Protein AF-A0A453ITS3-F1 (afdb_monomer)

Foldseek 3Di:
DDDWAKDKDWDDDANFIEIEIETAFQADDDPCSLVRLLVRQVCQQVPDFDDFDPDDDDTRDGTQVSGQKYKYWYQSNWFFQDDLVVLVVCVVVLVVVVRVVRTSVVVCQVVVSHPPQKDFDDDSDFFFAACDAPDPHHPPPDVPPDDDDDRGHNRTGMIMHHPQKDWPDWDWADDRRHSGTDIDIDIGGDHDHDPVVVVVVPDDDDDDDDDDDDDDDDDDDDDDDDDDDDDDDDD

InterPro domains:
  IPR000300 Inositol polyphosphate-related phosphatase [PF22669] (5-185)
  IPR000300 Inositol polyphosphate-related phosphatase [SM00128] (1-195)
  IPR036691 Endonuclease/exonuclease/phosphatase superfamily [G3DSA:3.60.10.10] (3-210)
  IPR036691 Endonuclease/exonuclease/phosphatase superfamily [SSF56219] (5-203)
  IPR045849 Inositol polyphosphate 5-phosphatase, plant [PTHR45666] (4-204)

Nearest PDB structures (foldseek):
  7a0v-assembly1_E  TM=9.115E-01  e=9.735E-21  Homo sapiens
  7a17-assembly1_A  TM=8.785E-01  e=5.927E-21  Homo sapiens
  7a17-assembly2_C  TM=8.788E-01  e=8.082E-21  Homo sapiens
  7a0v-assembly1_C  TM=8.475E-01  e=5.882E-20  Homo sapiens
  5okm-assembly6_F  TM=8.587E-01  e=3.290E-17  Homo sapiens

Organism: Aegilops tauschii subsp. strangulata (NCBI:txid200361)

Secondary structure (DSSP, 8-state):
----EEEEEEEEETTEEEEEEEEEPPP--STTHHHHHHHHHHHHHHH-------SSSSPPPSSGGGSSEEEEEEE----BSS-HHHHHHHHHTT-HHHHHTTBHHHHHHHTTSSSTT-EEPPP-S---B-BPTTSSSBTTSS-SSSSPP---B--EEEEEESSSEEEEEEEE----SSSSPPEEEEEEE------HHHHTTSS--------------------------------

Solvent-accessible surface area (backbone atoms only — not comparable to full-atom values): 14542 Å² total; per-residue (Å²): 135,86,82,67,51,70,51,74,47,79,51,71,51,79,74,31,36,37,27,42,35,43,32,32,38,54,72,66,86,56,91,65,37,66,58,49,26,36,49,49,53,52,48,50,60,70,65,48,68,48,79,80,65,87,85,68,93,73,84,55,51,47,38,64,86,63,29,50,31,31,41,42,34,37,40,51,32,36,44,46,79,60,56,54,70,59,49,51,53,34,58,76,67,65,38,55,69,70,48,52,74,34,22,40,58,57,51,37,33,77,67,58,68,33,70,67,87,49,45,67,72,79,78,85,63,77,62,33,26,38,31,32,81,75,42,96,48,54,32,58,74,65,87,77,88,76,67,79,72,48,64,62,17,60,23,64,48,64,34,37,37,63,64,59,66,44,79,75,45,61,49,68,49,86,60,40,92,43,39,48,36,51,70,50,72,44,69,49,72,70,67,48,74,80,67,68,83,63,63,71,76,78,68,86,77,95,72,90,83,84,90,86,82,80,83,86,82,88,83,86,83,84,84,91,84,87,90,81,90,79,88,82,85,83,132

Sequence (235 aa):
FVFQGSISISMTLHQTSFCFVCSHLTSGQKEGDEMRRNSDVLEILRKTRFPMVYGQYERSPETILEHDRIIWLGDLNYRIALSYRSVKALVEMRNWKALLEKDQLRIEQRGGRVFAGWNEGRIYFPPTYKYSTNSDKYAGEDMNQKEKRRTPAWCDRILWYGRGLGQLSYVRGESRFSDHRPVYSVFSAEVESINHSRIQKMSCSSSQLDIGELLPYSYGYTDINPYGYTDLNFY

Structure (mmCIF, N/CA/C/O backbone):
data_AF-A0A453ITS3-F1
#
_entry.id   AF-A0A453ITS3-F1
#
loop_
_atom_site.group_PDB
_atom_site.id
_atom_site.type_symbol
_atom_site.label_atom_id
_atom_site.label_alt_id
_atom_site.label_comp_id
_atom_site.label_asym_id
_atom_site.label_entity_id
_atom_site.label_seq_id
_atom_site.pdbx_PDB_ins_code
_atom_site.Cartn_x
_atom_site.Cartn_y
_atom_site.Cartn_z
_atom_site.occupancy
_atom_site.B_iso_or_equiv
_atom_site.auth_seq_id
_atom_site.auth_comp_id
_atom_site.auth_asym_id
_atom_site.auth_atom_id
_atom_site.pdbx_PDB_model_num
ATOM 1 N N . PHE A 1 1 ? 12.820 18.066 0.114 1.00 32.88 1 PHE A N 1
ATOM 2 C CA . PHE A 1 1 ? 12.811 17.056 1.186 1.00 32.88 1 PHE A CA 1
ATOM 3 C C . PHE A 1 1 ? 11.546 16.235 1.032 1.00 32.88 1 PHE A C 1
ATOM 5 O O . PHE A 1 1 ? 10.478 16.827 0.986 1.00 32.88 1 PHE A O 1
ATOM 12 N N . VAL A 1 2 ? 11.655 14.920 0.844 1.00 50.16 2 VAL A N 1
ATOM 13 C CA . VAL A 1 2 ? 10.488 14.027 0.911 1.00 50.16 2 VAL A CA 1
ATOM 14 C C . VAL A 1 2 ? 10.431 13.551 2.356 1.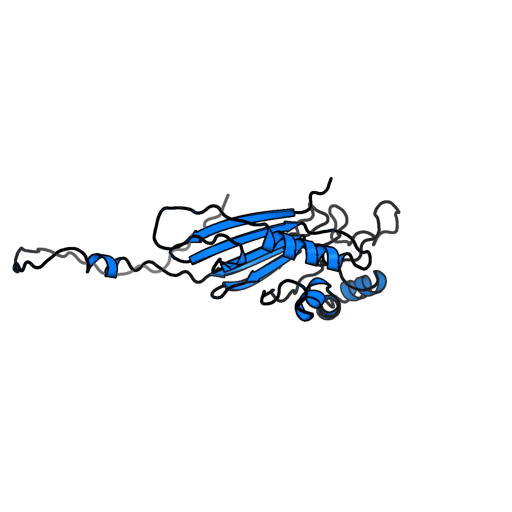00 50.16 2 VAL A C 1
ATOM 16 O O . VAL A 1 2 ? 11.377 12.912 2.809 1.00 50.16 2 VAL A O 1
ATOM 19 N N . PHE A 1 3 ? 9.397 13.947 3.095 1.00 63.47 3 PHE A N 1
ATOM 20 C CA . PHE A 1 3 ? 9.201 13.493 4.469 1.00 63.47 3 PHE A CA 1
ATOM 21 C C . PHE A 1 3 ? 8.680 12.053 4.442 1.00 63.47 3 PHE A C 1
ATOM 23 O O . PHE A 1 3 ? 7.668 11.776 3.803 1.00 63.47 3 PHE A O 1
ATOM 30 N N . GLN A 1 4 ? 9.397 11.149 5.105 1.00 82.25 4 GLN A N 1
ATOM 31 C CA . GLN A 1 4 ? 8.957 9.780 5.375 1.00 82.25 4 GLN A CA 1
ATOM 32 C C . GLN A 1 4 ? 8.313 9.755 6.759 1.00 82.25 4 GLN A C 1
ATOM 34 O O . GLN A 1 4 ? 8.781 10.439 7.671 1.00 82.25 4 GLN A O 1
ATOM 39 N N . GLY A 1 5 ? 7.233 8.999 6.919 1.00 89.75 5 GLY A N 1
ATOM 40 C CA . GLY A 1 5 ? 6.511 8.934 8.184 1.00 89.75 5 GLY A CA 1
ATOM 41 C C . GLY A 1 5 ? 5.089 8.424 8.028 1.00 89.75 5 GLY A C 1
ATOM 42 O O . GLY A 1 5 ? 4.714 7.876 6.991 1.00 89.75 5 GLY A O 1
ATOM 43 N N . SER A 1 6 ? 4.288 8.610 9.074 1.00 96.31 6 SER A N 1
ATOM 44 C CA . SER A 1 6 ? 2.871 8.260 9.055 1.00 96.31 6 SER A CA 1
ATOM 45 C C . SER A 1 6 ? 2.029 9.256 9.835 1.00 96.31 6 SER A C 1
ATOM 47 O O . SER A 1 6 ? 2.514 9.907 10.760 1.00 96.31 6 SER A O 1
ATOM 49 N N . ILE A 1 7 ? 0.759 9.334 9.461 1.00 97.25 7 ILE A N 1
ATOM 50 C CA . ILE A 1 7 ? -0.302 9.979 10.223 1.00 97.25 7 ILE A CA 1
ATOM 51 C C . ILE A 1 7 ? -1.334 8.898 10.511 1.00 97.25 7 ILE A C 1
ATOM 53 O O . ILE A 1 7 ? -1.694 8.133 9.618 1.00 97.25 7 ILE A O 1
ATOM 57 N N . SER A 1 8 ? -1.791 8.821 11.757 1.00 97.75 8 SER A N 1
ATOM 58 C CA . SER A 1 8 ? -2.809 7.857 12.168 1.00 97.75 8 SER A CA 1
ATOM 59 C C . SER A 1 8 ? -3.989 8.574 12.808 1.00 97.75 8 SER A C 1
ATOM 61 O O . SER A 1 8 ? -3.797 9.501 13.593 1.00 97.75 8 SER A O 1
ATOM 63 N N . ILE A 1 9 ? -5.198 8.134 12.481 1.00 97.31 9 ILE A N 1
ATOM 64 C CA . ILE A 1 9 ? -6.454 8.645 13.030 1.00 97.31 9 ILE A CA 1
ATOM 65 C C . ILE A 1 9 ? -7.134 7.498 13.769 1.00 97.31 9 ILE A C 1
ATOM 67 O O . ILE A 1 9 ? -7.292 6.417 13.204 1.00 97.31 9 ILE A O 1
ATOM 71 N N . SER A 1 10 ? -7.528 7.748 15.016 1.00 95.94 10 SER A N 1
ATOM 72 C CA . SER A 1 10 ? -8.386 6.871 15.812 1.00 95.94 10 SER A CA 1
ATOM 73 C C . SER A 1 10 ? -9.770 7.500 15.907 1.00 95.94 10 SER A C 1
ATOM 75 O O . SER A 1 10 ? -9.890 8.709 16.118 1.00 95.94 10 SER A O 1
ATOM 77 N N . MET A 1 11 ? -10.810 6.695 15.721 1.00 93.62 11 MET A N 1
ATOM 78 C CA . MET A 1 11 ? -12.194 7.107 15.921 1.00 93.62 11 MET A CA 1
ATOM 79 C C . MET A 1 11 ? -13.036 5.931 16.404 1.00 93.62 11 MET A C 1
ATOM 81 O O . MET A 1 11 ? -12.713 4.774 16.144 1.00 93.62 11 MET A O 1
ATOM 85 N N . THR A 1 12 ? -14.165 6.235 17.032 1.00 91.94 12 THR A N 1
ATOM 86 C CA . THR A 1 12 ? -15.153 5.235 17.437 1.00 91.94 12 THR A CA 1
ATOM 87 C C . THR A 1 12 ? -16.471 5.525 16.737 1.00 91.94 12 THR A C 1
ATOM 89 O O . THR A 1 12 ? -16.934 6.666 16.718 1.00 91.94 12 THR A O 1
ATOM 92 N N . LEU A 1 13 ? -17.078 4.487 16.167 1.00 90.94 13 LEU A N 1
ATOM 93 C CA . LEU A 1 13 ? -18.424 4.526 15.609 1.00 90.94 13 LEU A CA 1
ATOM 94 C C . LEU A 1 13 ? -19.268 3.465 16.324 1.00 90.94 13 LEU A C 1
ATOM 96 O O . LEU A 1 13 ? -18.984 2.273 16.231 1.00 90.94 13 LEU A O 1
ATOM 100 N N . HIS A 1 14 ? -20.296 3.905 17.053 1.00 88.94 14 HIS A N 1
ATOM 101 C CA . HIS A 1 14 ? -21.012 3.082 18.038 1.00 88.94 14 HIS A CA 1
ATOM 102 C C . HIS A 1 14 ? -20.055 2.454 19.070 1.00 88.94 14 HIS A C 1
ATOM 104 O O . HIS A 1 14 ? -19.377 3.204 19.761 1.00 88.94 14 HIS A O 1
ATOM 110 N N . GLN A 1 15 ? -20.001 1.124 19.196 1.00 88.75 15 GLN A N 1
ATOM 111 C CA . GLN A 1 15 ? -19.057 0.409 20.072 1.00 88.75 15 GLN A CA 1
ATOM 112 C C . GLN A 1 15 ? -17.869 -0.179 19.298 1.00 88.75 15 GLN A C 1
ATOM 114 O O . GLN A 1 15 ? -17.187 -1.065 19.790 1.00 88.75 15 GLN A O 1
ATOM 119 N N . THR A 1 16 ? -17.624 0.272 18.066 1.00 92.50 16 THR A N 1
ATOM 120 C CA . THR A 1 16 ? -16.544 -0.263 17.232 1.00 92.50 16 THR A CA 1
ATOM 121 C C . THR A 1 16 ? -15.494 0.803 16.971 1.00 92.50 16 THR A C 1
ATOM 123 O O . THR A 1 16 ? -15.789 1.888 16.462 1.00 92.50 16 THR A O 1
ATOM 126 N N . SER A 1 17 ? -14.252 0.480 17.312 1.00 94.88 17 SER A N 1
ATOM 127 C CA . SER A 1 17 ? -13.099 1.350 17.115 1.00 94.88 17 SER A CA 1
ATOM 128 C C . SER A 1 17 ? -12.465 1.151 15.736 1.00 94.88 17 SER A C 1
ATOM 130 O O . SER A 1 17 ? -12.257 0.034 15.256 1.00 94.88 17 SER A O 1
ATOM 132 N N . PHE A 1 18 ? -12.138 2.265 15.086 1.00 97.19 18 PHE A N 1
ATOM 133 C CA . PHE A 1 18 ? -11.497 2.312 13.779 1.00 97.19 18 PHE A CA 1
ATOM 134 C C . PHE A 1 18 ? -10.162 3.041 13.866 1.00 97.19 18 PHE A C 1
ATOM 136 O O . PHE A 1 18 ? -10.064 4.104 14.481 1.00 97.19 18 PHE A O 1
ATOM 143 N N . CYS A 1 19 ? -9.151 2.503 13.188 1.00 98.25 19 CYS A N 1
ATOM 144 C CA . CYS A 1 19 ? -7.885 3.185 12.967 1.00 98.25 19 CYS A CA 1
ATOM 145 C C . CYS A 1 19 ? -7.575 3.290 11.475 1.00 98.25 19 CYS A C 1
ATOM 147 O O . CYS A 1 19 ? -7.597 2.296 10.749 1.00 98.25 19 CYS A O 1
ATOM 149 N N . PHE A 1 20 ? -7.235 4.495 11.031 1.00 98.62 20 PHE A N 1
ATOM 150 C CA . PHE A 1 20 ? -6.745 4.758 9.684 1.00 98.62 20 PHE A CA 1
ATOM 151 C C . PHE A 1 20 ? -5.293 5.205 9.768 1.00 98.62 20 PHE A C 1
ATOM 153 O O . PHE A 1 20 ? -5.000 6.220 10.395 1.00 98.62 20 PHE A O 1
ATOM 160 N N .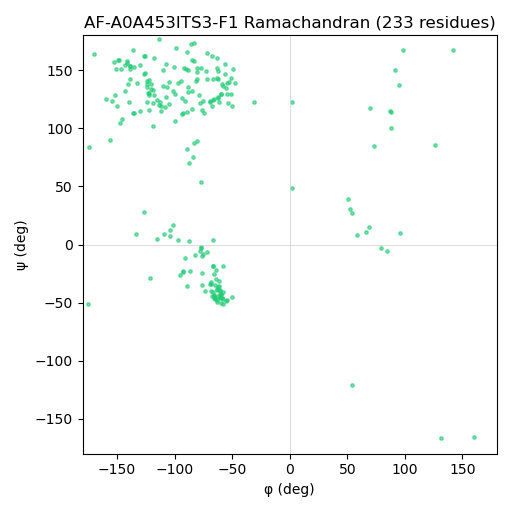 VAL A 1 21 ? -4.390 4.469 9.127 1.00 98.69 21 VAL A N 1
ATOM 161 C CA . VAL A 1 21 ? -2.958 4.784 9.071 1.00 98.69 21 VAL A CA 1
ATOM 162 C C . VAL A 1 21 ? -2.606 5.166 7.640 1.00 98.69 21 VAL A C 1
ATOM 164 O O . VAL A 1 21 ? -2.765 4.357 6.733 1.00 98.69 21 VAL A O 1
ATOM 167 N N . CYS A 1 22 ? -2.122 6.388 7.426 1.00 98.38 22 CYS A N 1
ATOM 168 C CA . CYS A 1 22 ? -1.580 6.836 6.147 1.00 98.38 22 CYS A CA 1
ATOM 169 C C . CYS A 1 22 ? -0.062 6.982 6.268 1.00 98.38 22 CYS A C 1
ATOM 171 O O . CYS A 1 22 ? 0.408 7.780 7.080 1.00 98.38 22 CYS A O 1
ATOM 173 N N . SER A 1 23 ? 0.712 6.223 5.491 1.00 98.06 23 SER A N 1
ATOM 174 C CA . SER A 1 23 ? 2.179 6.241 5.569 1.00 98.06 23 SER A CA 1
ATOM 175 C C . SER A 1 23 ? 2.858 6.511 4.232 1.00 98.06 23 SER A C 1
ATOM 177 O O . SER A 1 23 ? 2.400 6.047 3.191 1.00 98.06 23 SER A O 1
ATOM 179 N N . HIS A 1 24 ? 4.009 7.174 4.297 1.00 97.94 24 HIS A N 1
ATOM 180 C CA . HIS A 1 24 ? 4.982 7.269 3.216 1.00 97.94 24 HIS A CA 1
ATOM 181 C C . HIS A 1 24 ? 6.291 6.640 3.710 1.00 97.94 24 HIS A C 1
ATOM 183 O O . HIS A 1 24 ? 7.015 7.247 4.503 1.00 97.94 24 HIS A O 1
ATOM 189 N N . LEU A 1 25 ? 6.564 5.404 3.285 1.00 97.69 25 LEU A N 1
ATOM 190 C CA . LEU A 1 25 ? 7.708 4.616 3.764 1.00 97.69 25 LEU A CA 1
ATOM 191 C C . LEU A 1 25 ? 8.995 4.914 2.985 1.00 97.69 25 LEU A C 1
ATOM 193 O O . LEU A 1 25 ? 8.982 5.601 1.959 1.00 97.69 25 LEU A O 1
ATOM 197 N N . THR A 1 26 ? 10.114 4.353 3.450 1.00 96.69 26 THR A N 1
ATOM 198 C CA . THR A 1 26 ? 11.424 4.493 2.813 1.00 96.69 26 THR A CA 1
ATOM 199 C C . THR A 1 26 ? 11.381 4.181 1.316 1.00 96.69 26 THR A C 1
ATOM 201 O O . THR A 1 26 ? 11.090 3.060 0.879 1.00 96.69 26 THR A O 1
ATOM 204 N N . SER A 1 27 ? 11.735 5.182 0.509 1.00 93.19 27 SER A N 1
ATOM 205 C CA . SER A 1 27 ? 11.858 5.054 -0.941 1.00 93.19 27 SER A CA 1
ATOM 206 C C . SER A 1 27 ? 13.222 4.489 -1.340 1.00 93.19 27 SER A C 1
ATOM 208 O O . SER A 1 27 ? 14.200 4.579 -0.601 1.00 93.19 27 SER A O 1
ATOM 210 N N . GLY A 1 28 ? 13.298 3.910 -2.538 1.00 89.38 28 GLY A N 1
ATOM 211 C CA . GLY A 1 28 ? 14.539 3.346 -3.067 1.00 89.38 28 GLY A CA 1
ATOM 212 C C . GLY A 1 28 ? 14.324 2.049 -3.844 1.00 89.38 28 GLY A C 1
ATOM 213 O O . GLY A 1 28 ? 13.229 1.490 -3.860 1.00 89.38 28 GLY A O 1
ATOM 214 N N . GLN A 1 29 ? 15.361 1.623 -4.564 1.00 84.62 29 GLN A N 1
ATOM 215 C CA . GLN A 1 29 ? 15.403 0.400 -5.389 1.00 84.62 29 GLN A CA 1
ATOM 216 C C . GLN A 1 29 ? 16.692 -0.403 -5.161 1.00 84.62 29 GLN A C 1
ATOM 218 O O . GLN A 1 29 ? 16.992 -1.310 -5.932 1.00 84.62 29 GLN A O 1
ATOM 223 N N . LYS A 1 30 ? 17.497 -0.025 -4.164 1.00 89.94 30 LYS A N 1
ATOM 224 C CA . LYS A 1 30 ? 18.698 -0.765 -3.794 1.00 89.94 30 LYS A CA 1
ATOM 225 C C . LYS A 1 30 ? 18.286 -2.004 -3.009 1.00 89.94 30 LYS A C 1
ATOM 227 O O . LYS A 1 30 ? 17.268 -2.007 -2.321 1.00 89.94 30 LYS A O 1
ATOM 232 N N . GLU A 1 31 ? 19.110 -3.034 -3.105 1.00 88.12 31 GLU A N 1
ATOM 233 C CA . GLU A 1 31 ? 18.984 -4.215 -2.260 1.00 88.12 31 GLU A CA 1
ATOM 234 C C . GLU A 1 31 ? 19.005 -3.810 -0.777 1.00 88.12 31 GLU A C 1
ATOM 236 O O . GLU A 1 31 ? 19.791 -2.947 -0.366 1.00 88.12 31 GLU A O 1
ATOM 241 N N . GLY A 1 32 ? 18.085 -4.372 0.008 1.00 93.00 32 GLY A N 1
ATOM 242 C CA . GLY A 1 32 ? 17.892 -4.039 1.414 1.00 93.00 32 GLY A CA 1
ATOM 243 C C . GLY A 1 32 ? 16.998 -2.828 1.690 1.00 93.00 32 GLY A C 1
ATOM 244 O O . GLY A 1 32 ? 16.679 -2.582 2.853 1.00 93.00 32 GLY A O 1
ATOM 245 N N . ASP A 1 33 ? 16.537 -2.081 0.677 1.00 95.50 33 ASP A N 1
ATOM 246 C CA . ASP A 1 33 ? 15.548 -1.010 0.896 1.00 95.50 33 ASP A CA 1
ATOM 247 C C . ASP A 1 33 ? 14.207 -1.569 1.411 1.00 95.50 33 ASP A C 1
ATOM 249 O O . ASP A 1 33 ? 13.509 -0.900 2.170 1.00 95.50 33 ASP A O 1
ATOM 253 N N . GLU A 1 34 ? 13.850 -2.806 1.055 1.00 96.00 34 GLU A N 1
ATOM 254 C CA . GLU A 1 34 ? 12.682 -3.504 1.606 1.00 96.00 34 GLU A CA 1
ATOM 255 C C . GLU A 1 34 ? 12.788 -3.727 3.119 1.00 96.00 34 GLU A C 1
ATOM 257 O O . GLU A 1 34 ? 11.805 -3.536 3.828 1.00 96.00 34 GLU A O 1
ATOM 262 N N . MET A 1 35 ? 13.985 -4.012 3.642 1.00 97.19 35 MET A N 1
ATOM 263 C CA . MET A 1 35 ? 14.198 -4.157 5.086 1.00 97.19 35 MET A CA 1
ATOM 264 C C . MET A 1 35 ? 14.053 -2.825 5.830 1.00 97.19 35 MET A C 1
ATOM 266 O O . MET A 1 35 ? 13.589 -2.801 6.973 1.00 97.19 35 MET A O 1
ATOM 270 N N . ARG A 1 36 ? 14.409 -1.706 5.180 1.00 97.50 36 ARG A N 1
ATOM 271 C CA . ARG A 1 36 ? 14.165 -0.363 5.728 1.00 97.50 36 ARG A CA 1
ATOM 272 C C . ARG A 1 36 ? 12.667 -0.087 5.823 1.00 97.50 36 ARG A C 1
ATOM 274 O O . ARG A 1 36 ? 12.201 0.290 6.888 1.00 97.50 36 ARG A O 1
ATOM 281 N N . ARG A 1 37 ? 11.896 -0.399 4.774 1.00 98.19 37 ARG A N 1
ATOM 282 C CA . ARG A 1 37 ? 10.426 -0.283 4.804 1.00 98.19 37 ARG A CA 1
ATOM 283 C C . ARG A 1 37 ? 9.779 -1.170 5.868 1.00 98.19 37 ARG A C 1
ATOM 285 O O . ARG A 1 37 ? 8.861 -0.717 6.544 1.00 98.19 37 ARG A O 1
ATOM 292 N N . ASN A 1 38 ? 10.262 -2.399 6.059 1.00 98.44 38 ASN A N 1
ATOM 293 C CA . ASN A 1 38 ? 9.791 -3.252 7.154 1.00 98.44 38 ASN A CA 1
ATOM 294 C C . ASN A 1 38 ? 10.063 -2.598 8.518 1.00 98.44 38 ASN A C 1
ATOM 296 O O . ASN A 1 38 ? 9.180 -2.568 9.374 1.00 98.44 38 ASN A O 1
ATOM 300 N N . SER A 1 39 ? 11.270 -2.052 8.708 1.00 97.94 39 SER A N 1
ATOM 301 C CA . SER A 1 39 ? 11.646 -1.326 9.929 1.00 97.94 39 SER A CA 1
ATOM 302 C C . SER A 1 39 ? 10.749 -0.110 10.166 1.00 97.94 39 SER A C 1
ATOM 304 O O . SER A 1 39 ? 10.282 0.070 11.287 1.00 97.94 39 SER A O 1
ATOM 306 N N . ASP A 1 40 ? 10.433 0.660 9.118 1.00 98.06 40 ASP A N 1
ATOM 307 C CA . ASP A 1 40 ? 9.514 1.800 9.203 1.00 98.06 40 ASP A CA 1
ATOM 308 C C . ASP A 1 40 ? 8.125 1.359 9.691 1.00 98.06 40 ASP A C 1
ATOM 310 O O . ASP A 1 40 ? 7.560 1.971 10.596 1.00 98.06 40 ASP A O 1
ATOM 314 N N . VAL A 1 41 ? 7.577 0.266 9.140 1.00 98.44 41 VAL A N 1
ATOM 315 C CA . VAL A 1 41 ? 6.272 -0.281 9.561 1.00 98.44 41 VAL A CA 1
ATOM 316 C C . VAL A 1 41 ? 6.295 -0.686 11.035 1.00 98.44 41 VAL A C 1
ATOM 318 O O . VAL A 1 41 ? 5.380 -0.338 11.786 1.00 98.44 41 VAL A O 1
ATOM 321 N N . LEU A 1 42 ? 7.343 -1.390 11.472 1.00 97.62 42 LEU A N 1
ATOM 322 C CA . LEU A 1 42 ? 7.502 -1.789 12.872 1.00 97.62 42 L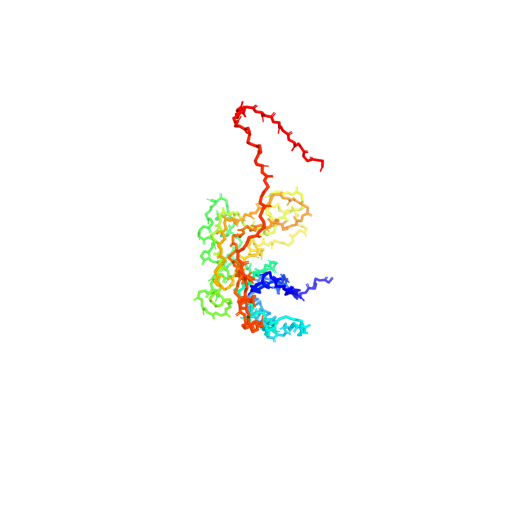EU A CA 1
ATOM 323 C C . LEU A 1 42 ? 7.638 -0.575 13.796 1.00 97.62 42 LEU A C 1
ATOM 325 O O . LEU A 1 42 ? 7.079 -0.563 14.893 1.00 97.62 42 LEU A O 1
ATOM 329 N N . GLU A 1 43 ? 8.355 0.458 13.361 1.00 97.62 43 GLU A N 1
ATOM 330 C CA . GLU A 1 43 ? 8.512 1.690 14.119 1.00 97.62 43 GLU A CA 1
ATOM 331 C C . GLU A 1 43 ? 7.190 2.447 14.259 1.00 97.62 43 GLU A C 1
ATOM 333 O O . GLU A 1 43 ? 6.870 2.880 15.367 1.00 97.62 43 GLU A O 1
ATOM 338 N N . ILE A 1 44 ? 6.397 2.547 13.187 1.00 98.12 44 ILE A N 1
ATOM 339 C CA . ILE A 1 44 ? 5.063 3.162 13.209 1.00 98.12 44 ILE A CA 1
ATOM 340 C C . ILE A 1 44 ? 4.152 2.417 14.191 1.00 98.12 44 ILE A C 1
ATOM 342 O O . ILE A 1 44 ? 3.585 3.035 15.090 1.00 98.12 44 ILE A O 1
ATOM 346 N N . LEU A 1 45 ? 4.071 1.085 14.096 1.00 97.50 45 LEU A N 1
ATOM 347 C CA . LEU A 1 45 ? 3.285 0.265 15.029 1.00 97.50 45 LEU A CA 1
ATOM 348 C C . LEU A 1 45 ? 3.728 0.460 16.486 1.00 97.50 45 LEU A C 1
ATOM 350 O O . LEU A 1 45 ? 2.903 0.552 17.396 1.00 97.50 45 LEU A O 1
ATOM 354 N N . ARG A 1 46 ? 5.042 0.550 16.718 1.00 96.56 46 ARG A N 1
ATOM 355 C CA . ARG A 1 46 ? 5.607 0.698 18.060 1.00 96.56 46 ARG A CA 1
ATOM 356 C C . ARG A 1 46 ? 5.397 2.092 18.643 1.00 96.56 46 ARG A C 1
ATOM 358 O O . ARG A 1 46 ? 5.175 2.187 19.848 1.00 96.56 46 ARG A O 1
ATOM 365 N N . LYS A 1 47 ? 5.535 3.150 17.840 1.00 96.88 47 LYS A N 1
ATOM 366 C CA . LYS A 1 47 ? 5.586 4.542 18.315 1.00 96.88 47 LYS A CA 1
ATOM 367 C C . LYS A 1 47 ? 4.246 5.265 18.272 1.00 96.88 47 LYS A C 1
ATOM 369 O O . LYS A 1 47 ? 4.070 6.190 19.059 1.00 96.88 47 LYS A O 1
ATOM 374 N N . THR A 1 48 ? 3.318 4.878 17.399 1.00 96.88 48 THR A N 1
ATOM 375 C CA . THR A 1 48 ? 2.005 5.529 17.344 1.00 96.88 48 THR A CA 1
ATOM 376 C C . THR A 1 48 ? 1.231 5.256 18.630 1.00 96.88 48 THR A C 1
ATOM 378 O O . THR A 1 48 ? 1.044 4.101 19.031 1.00 96.88 48 THR A O 1
ATOM 381 N N . ARG A 1 49 ? 0.796 6.335 19.283 1.00 95.88 49 ARG A N 1
ATOM 382 C CA . ARG A 1 49 ? -0.012 6.319 20.502 1.00 95.88 49 ARG A CA 1
ATOM 383 C C . ARG A 1 49 ? -1.179 7.279 20.356 1.00 95.88 49 ARG A C 1
ATOM 385 O O . ARG A 1 49 ? -0.996 8.379 19.835 1.00 95.88 49 ARG A O 1
ATOM 392 N N . PHE A 1 50 ? -2.347 6.862 20.823 1.00 94.56 50 PHE A N 1
ATOM 393 C CA . PHE A 1 50 ? -3.551 7.685 20.836 1.00 94.56 50 PHE A CA 1
ATOM 394 C C . PHE A 1 50 ? -3.836 8.165 22.262 1.00 94.56 50 PHE A C 1
ATOM 396 O O . PHE A 1 50 ? -3.621 7.409 23.212 1.00 94.56 50 PHE A O 1
ATOM 403 N N . PRO A 1 51 ? -4.261 9.428 22.443 1.00 89.06 51 PRO A N 1
ATOM 404 C CA . PRO A 1 51 ? -4.613 9.934 23.759 1.00 89.06 51 PRO A CA 1
ATOM 405 C C . PRO A 1 51 ? -5.859 9.217 24.275 1.00 89.06 51 PRO A C 1
ATOM 407 O O . PRO A 1 51 ? -6.804 8.972 23.526 1.00 89.06 51 PRO A O 1
ATOM 410 N N . MET A 1 52 ? -5.877 8.937 25.575 1.00 81.88 52 MET A N 1
ATOM 411 C CA . MET A 1 52 ? -7.058 8.381 26.218 1.00 81.88 52 MET A CA 1
ATOM 412 C C . MET A 1 52 ? -8.191 9.411 26.203 1.00 81.88 52 MET A C 1
ATOM 414 O O . MET A 1 52 ? -8.032 10.528 26.703 1.00 81.88 52 MET A O 1
ATOM 418 N N . VAL A 1 53 ? -9.342 9.033 25.649 1.00 75.19 53 VAL A N 1
ATOM 419 C CA . VAL A 1 53 ? -10.542 9.877 25.643 1.00 75.19 53 VAL A CA 1
ATOM 420 C C . VAL A 1 53 ? -11.464 9.401 26.761 1.00 75.19 53 VAL A C 1
ATOM 422 O O . VAL A 1 53 ? -12.087 8.348 26.666 1.00 75.19 53 VAL A O 1
ATOM 425 N N . TYR A 1 54 ? -11.543 10.172 27.845 1.00 64.50 54 TYR A N 1
ATOM 426 C CA . TYR A 1 54 ? -12.478 9.903 28.936 1.00 64.50 54 TYR A CA 1
ATOM 427 C C . TYR A 1 54 ? -13.876 10.367 28.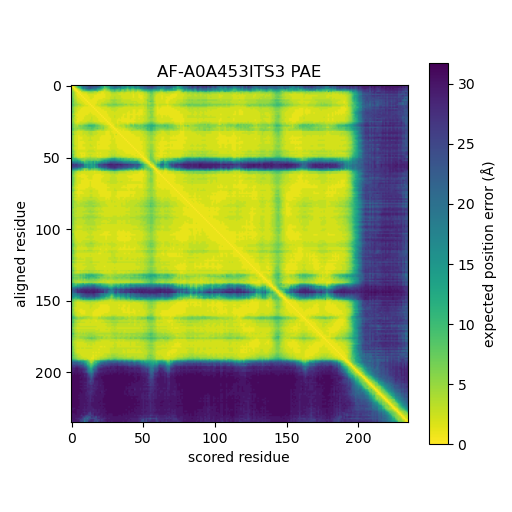529 1.00 64.50 54 TYR A C 1
ATOM 429 O O . TYR A 1 54 ? -14.068 11.545 28.230 1.00 64.50 54 TYR A O 1
ATOM 437 N N . GLY A 1 55 ? -14.862 9.469 28.520 1.00 60.72 55 GLY A N 1
ATOM 438 C CA . GLY A 1 55 ? -16.221 9.899 28.204 1.00 60.72 55 GLY A CA 1
ATOM 439 C C . GLY A 1 55 ? -17.305 8.849 28.329 1.00 60.72 55 GLY A C 1
ATOM 440 O O . GLY A 1 55 ? -18.319 9.136 28.953 1.00 60.72 55 GLY A O 1
ATOM 441 N N . GLN A 1 56 ? -17.163 7.668 27.729 1.00 53.84 56 GLN A N 1
ATOM 442 C CA . GLN A 1 56 ? -18.263 6.699 27.644 1.00 53.84 56 GLN A CA 1
ATOM 443 C C . GLN A 1 56 ? -17.668 5.290 27.573 1.00 53.84 56 GLN A C 1
ATOM 445 O O . GLN A 1 56 ? -16.741 5.090 26.803 1.00 53.84 56 GLN A O 1
ATOM 450 N N . TYR A 1 57 ? -18.156 4.404 28.449 1.00 53.25 57 TYR A N 1
ATOM 451 C CA . TYR A 1 57 ? -17.856 2.974 28.618 1.00 53.25 57 TYR A CA 1
ATOM 452 C C . TYR A 1 57 ? -16.784 2.358 27.690 1.00 53.25 57 TYR A C 1
ATOM 454 O O . TYR A 1 57 ? -16.957 2.308 26.481 1.00 53.25 57 TYR A O 1
ATOM 462 N N . GLU A 1 58 ? -15.754 1.789 28.335 1.00 63.09 58 GLU A N 1
ATOM 463 C CA . GLU A 1 58 ? -14.575 1.083 27.794 1.00 63.09 58 GLU A CA 1
ATOM 464 C C . GLU A 1 58 ? -13.317 1.929 27.519 1.00 63.09 58 GLU A C 1
ATOM 466 O O . GLU A 1 58 ? -13.353 3.140 27.307 1.00 63.09 58 GLU A O 1
ATOM 471 N N . ARG A 1 59 ? -12.154 1.270 27.637 1.00 69.94 59 ARG A N 1
ATOM 472 C CA . ARG A 1 59 ? -10.836 1.858 27.365 1.00 69.94 59 ARG A CA 1
ATOM 473 C C . ARG A 1 59 ? -10.736 2.151 25.869 1.00 69.94 59 ARG A C 1
ATOM 475 O O . ARG A 1 59 ? -10.774 1.223 25.068 1.00 69.94 59 ARG A O 1
ATOM 482 N N . SER A 1 60 ? -10.559 3.420 25.504 1.00 85.25 60 SER A N 1
ATOM 483 C CA . SER A 1 60 ? -10.190 3.802 24.138 1.00 85.25 60 SER A CA 1
ATOM 484 C C . SER A 1 60 ? -8.862 3.136 23.745 1.00 85.25 60 SER A C 1
ATOM 486 O O . SER A 1 60 ? -7.948 3.165 24.574 1.00 85.25 60 SER A O 1
ATOM 488 N N . PRO A 1 61 ? -8.714 2.601 22.519 1.00 93.06 61 PRO A N 1
ATOM 489 C CA . PRO A 1 61 ? -7.456 2.014 22.062 1.00 93.06 61 PRO A CA 1
ATOM 490 C C . PRO A 1 61 ? -6.281 2.990 22.191 1.00 93.06 61 PRO A C 1
ATOM 492 O O . PRO A 1 61 ? -6.347 4.122 21.713 1.00 93.06 61 PRO A O 1
ATOM 495 N N . GLU A 1 62 ? -5.185 2.550 22.802 1.00 94.25 62 GLU A N 1
ATOM 496 C CA . GLU A 1 62 ? -3.970 3.349 22.988 1.00 94.25 62 GLU A CA 1
ATOM 497 C C . GLU A 1 62 ? -2.968 3.126 21.848 1.00 94.25 62 GLU A C 1
ATOM 499 O O . GLU A 1 62 ? -2.120 3.981 21.572 1.00 94.25 62 GLU A O 1
ATOM 504 N N . THR A 1 63 ? -3.067 1.990 21.151 1.00 96.88 63 THR A N 1
ATOM 505 C CA . THR A 1 63 ? -2.181 1.610 20.042 1.00 96.88 63 THR A CA 1
ATOM 506 C C . THR A 1 63 ? -2.952 1.246 18.774 1.00 96.88 63 THR A C 1
ATOM 508 O O . THR A 1 63 ? -4.147 0.963 18.808 1.00 96.88 63 THR A O 1
ATOM 511 N N . ILE A 1 64 ? -2.273 1.242 17.616 1.00 97.75 64 ILE A N 1
ATOM 512 C CA . ILE A 1 64 ? -2.900 0.894 16.325 1.00 97.75 64 ILE A CA 1
ATOM 513 C C . ILE A 1 64 ? -3.576 -0.482 16.408 1.00 97.75 64 ILE A C 1
ATOM 515 O O . ILE A 1 64 ? -4.739 -0.604 16.044 1.00 97.75 64 ILE A O 1
ATOM 519 N N . LEU A 1 65 ? -2.877 -1.493 16.936 1.00 97.44 65 LEU A N 1
ATOM 520 C CA . LEU A 1 65 ? -3.335 -2.890 16.948 1.00 97.44 65 LEU A CA 1
ATOM 521 C C . LEU A 1 65 ? -4.437 -3.193 17.974 1.00 97.44 65 LEU A C 1
ATOM 523 O O . LEU A 1 65 ? -4.986 -4.290 17.945 1.00 97.44 65 LEU A O 1
ATOM 527 N N . GLU A 1 66 ? -4.758 -2.250 18.859 1.00 95.94 66 GLU A N 1
ATOM 528 C CA . GLU A 1 66 ? -5.875 -2.369 19.806 1.00 95.94 66 GLU A CA 1
ATOM 529 C C . GLU A 1 66 ? -7.230 -1.997 19.194 1.00 95.94 66 GLU A C 1
ATOM 531 O O . GLU A 1 66 ? -8.254 -2.212 19.831 1.00 95.94 66 GLU A O 1
ATOM 536 N N . HIS A 1 67 ? -7.258 -1.448 17.976 1.00 96.56 67 HIS A N 1
ATOM 537 C CA . HIS A 1 67 ? -8.515 -1.109 17.314 1.00 96.56 67 HIS A CA 1
ATOM 538 C C . HIS A 1 67 ? -9.162 -2.337 16.668 1.00 96.56 67 HIS A C 1
ATOM 540 O O . HIS A 1 67 ? -8.485 -3.214 16.125 1.00 96.56 67 HIS A O 1
ATOM 546 N N . ASP A 1 68 ? -10.492 -2.346 16.631 1.00 96.12 68 ASP A N 1
ATOM 547 C CA . ASP A 1 68 ? -11.290 -3.440 16.072 1.00 96.12 68 ASP A CA 1
ATOM 548 C C . ASP A 1 68 ? -11.159 -3.556 14.553 1.00 96.12 68 ASP A C 1
ATOM 550 O O . ASP A 1 68 ? -11.272 -4.650 13.984 1.00 96.12 68 ASP A O 1
ATOM 554 N N . ARG A 1 69 ? -11.008 -2.405 13.891 1.00 97.75 69 ARG A N 1
ATOM 555 C CA . ARG A 1 69 ? -11.011 -2.245 12.437 1.00 97.75 69 ARG A CA 1
ATOM 556 C C . ARG A 1 69 ? -9.864 -1.321 12.051 1.00 97.75 69 ARG A C 1
ATOM 558 O O . ARG A 1 69 ? -9.885 -0.137 12.373 1.00 97.75 69 ARG A O 1
ATOM 565 N N . ILE A 1 70 ? -8.862 -1.832 11.347 1.00 98.62 70 ILE A N 1
ATOM 566 C CA . ILE A 1 70 ? -7.688 -1.036 10.977 1.00 98.62 70 ILE A CA 1
ATOM 567 C C . ILE A 1 70 ? -7.538 -1.031 9.466 1.00 98.62 70 ILE A C 1
ATOM 569 O O . ILE A 1 70 ? -7.523 -2.091 8.847 1.00 98.62 70 ILE A O 1
ATOM 573 N N . ILE A 1 71 ? -7.378 0.153 8.881 1.00 98.81 71 ILE A N 1
ATOM 574 C CA . ILE A 1 71 ? -7.049 0.336 7.468 1.00 98.81 71 ILE A CA 1
ATOM 575 C C . ILE A 1 71 ? -5.713 1.070 7.389 1.00 98.81 71 ILE A C 1
ATOM 577 O O . ILE A 1 71 ? -5.566 2.178 7.898 1.00 98.81 71 ILE A O 1
ATOM 581 N N . TRP A 1 72 ? -4.735 0.451 6.733 1.00 98.81 72 TRP A N 1
ATOM 582 C CA . TRP A 1 72 ? -3.425 1.039 6.479 1.00 98.81 72 TRP A CA 1
ATOM 583 C C . TRP A 1 72 ? -3.263 1.294 4.990 1.00 98.81 72 TRP A C 1
ATOM 585 O O . TRP A 1 72 ? -3.351 0.377 4.177 1.00 98.81 72 TRP A O 1
ATOM 595 N N . LEU A 1 73 ? -3.001 2.542 4.627 1.00 98.69 73 LEU A N 1
ATOM 596 C CA . LEU A 1 73 ? -2.863 2.981 3.252 1.00 98.69 73 LEU A CA 1
ATOM 597 C C . LEU A 1 73 ? -1.672 3.922 3.050 1.00 98.69 73 LEU A C 1
ATOM 599 O O . LEU A 1 73 ? -1.087 4.439 4.001 1.00 98.69 73 LEU A O 1
ATOM 603 N N . GLY A 1 74 ? -1.322 4.153 1.790 1.00 98.19 74 GLY A N 1
ATOM 604 C CA . GLY A 1 74 ? -0.369 5.185 1.386 1.00 98.19 74 GLY A CA 1
ATOM 605 C C . GLY A 1 74 ? 0.697 4.676 0.423 1.00 98.19 74 GLY A C 1
ATOM 606 O O . GLY A 1 74 ? 0.578 3.583 -0.136 1.00 98.19 74 GLY A O 1
ATOM 607 N N . ASP A 1 75 ? 1.739 5.485 0.240 1.00 98.38 75 ASP A N 1
ATOM 608 C CA . ASP A 1 75 ? 2.918 5.122 -0.544 1.00 98.38 75 ASP A CA 1
ATOM 609 C C . ASP A 1 75 ? 3.853 4.259 0.314 1.00 98.38 75 ASP A C 1
ATOM 611 O O . ASP A 1 75 ? 4.752 4.733 1.020 1.00 98.38 75 ASP A O 1
ATOM 615 N N . LEU A 1 76 ? 3.624 2.949 0.257 1.00 98.50 76 LEU A N 1
ATOM 616 C CA . LEU A 1 76 ? 4.442 1.971 0.961 1.00 98.50 76 LEU A CA 1
ATOM 617 C C . LEU A 1 76 ? 5.782 1.733 0.265 1.00 98.50 76 LEU A C 1
ATOM 619 O O . LEU A 1 76 ? 6.647 1.078 0.835 1.00 98.50 76 LEU A O 1
ATOM 623 N N . ASN A 1 77 ? 5.976 2.251 -0.950 1.00 97.75 77 ASN A N 1
ATOM 624 C CA . ASN A 1 77 ? 7.240 2.263 -1.683 1.00 97.75 77 ASN A CA 1
ATOM 625 C C . ASN A 1 77 ? 7.904 0.900 -1.971 1.00 97.75 77 ASN A C 1
ATOM 627 O O . ASN A 1 77 ? 9.030 0.875 -2.484 1.00 97.75 77 ASN A O 1
ATOM 631 N N . TYR A 1 78 ? 7.240 -0.228 -1.697 1.00 98.31 78 TYR A N 1
ATOM 632 C CA . TYR A 1 78 ? 7.722 -1.551 -2.097 1.00 98.31 78 TYR A CA 1
ATOM 633 C C . TYR A 1 78 ? 7.800 -1.663 -3.620 1.00 98.31 78 TYR A C 1
ATOM 635 O O . TYR A 1 78 ? 6.988 -1.107 -4.360 1.00 98.31 78 TYR A O 1
ATOM 643 N N . ARG A 1 79 ? 8.834 -2.357 -4.099 1.00 97.31 79 ARG A N 1
ATOM 644 C CA . ARG A 1 79 ? 9.174 -2.457 -5.522 1.00 97.31 79 ARG A CA 1
ATOM 645 C C . ARG A 1 79 ? 8.995 -3.884 -6.022 1.00 97.31 79 ARG A C 1
ATOM 647 O O . ARG A 1 79 ? 8.688 -4.795 -5.260 1.00 97.31 79 ARG A O 1
ATOM 654 N N . ILE A 1 80 ? 9.206 -4.083 -7.317 1.00 96.88 80 ILE A N 1
ATOM 655 C CA . ILE A 1 80 ? 9.213 -5.413 -7.927 1.00 96.88 80 ILE A CA 1
ATOM 656 C C . ILE A 1 80 ? 10.657 -5.917 -7.970 1.00 96.88 80 ILE A C 1
ATOM 658 O O . ILE A 1 80 ? 11.532 -5.240 -8.511 1.00 96.88 80 ILE A O 1
ATOM 662 N N . ALA A 1 81 ? 10.901 -7.108 -7.426 1.00 95.62 81 ALA A N 1
ATOM 663 C CA . ALA A 1 81 ? 12.200 -7.778 -7.370 1.00 95.62 81 ALA A CA 1
ATOM 664 C C . ALA A 1 81 ? 12.584 -8.405 -8.728 1.00 95.62 81 ALA A C 1
ATOM 666 O O . ALA A 1 81 ? 12.848 -9.601 -8.843 1.00 95.62 81 ALA A O 1
ATOM 667 N N . LEU A 1 82 ? 12.559 -7.592 -9.786 1.00 95.19 82 LEU A N 1
ATOM 668 C CA . LEU A 1 82 ? 12.910 -7.958 -11.155 1.00 95.19 82 LEU A CA 1
ATOM 669 C C . LEU A 1 82 ? 13.671 -6.820 -11.838 1.00 95.19 82 LEU A C 1
ATOM 671 O O . LEU A 1 82 ? 13.545 -5.645 -11.489 1.00 95.19 82 LEU A O 1
ATOM 675 N N . SER A 1 83 ? 14.429 -7.169 -12.878 1.00 93.12 83 SER A N 1
ATOM 676 C CA . SER A 1 83 ? 15.072 -6.172 -13.732 1.00 93.12 83 SER A CA 1
ATOM 677 C C . SER A 1 83 ? 14.033 -5.302 -14.452 1.00 93.12 83 SER A C 1
ATOM 679 O O . SER A 1 83 ? 12.942 -5.769 -14.785 1.00 93.12 83 SER A O 1
ATOM 681 N N . TYR A 1 84 ? 14.403 -4.061 -14.782 1.00 91.50 84 TYR A N 1
ATOM 682 C CA . TYR A 1 84 ? 13.559 -3.161 -15.579 1.00 91.50 84 TYR A CA 1
ATOM 683 C C . TYR A 1 84 ? 13.043 -3.823 -16.865 1.00 91.50 84 TYR A C 1
ATOM 685 O O . TYR A 1 84 ? 11.861 -3.730 -17.174 1.00 91.50 84 TYR A O 1
ATOM 693 N N . ARG A 1 85 ? 13.919 -4.530 -17.597 1.00 92.06 85 ARG A N 1
ATOM 694 C CA . ARG A 1 85 ? 13.567 -5.201 -18.858 1.00 92.06 85 ARG A CA 1
ATOM 695 C C . ARG A 1 85 ? 12.501 -6.274 -18.642 1.00 92.06 85 ARG A C 1
ATOM 697 O O . ARG A 1 85 ? 11.551 -6.346 -19.413 1.00 92.06 85 ARG A O 1
ATOM 704 N N . SER A 1 86 ? 12.653 -7.080 -17.592 1.00 95.62 86 SER A N 1
ATOM 705 C CA . SER A 1 86 ? 11.694 -8.131 -17.240 1.00 95.62 86 SER A CA 1
ATOM 706 C C . SER A 1 86 ? 10.346 -7.542 -16.830 1.00 95.62 86 SER A C 1
ATOM 708 O O . SER A 1 86 ? 9.313 -8.018 -17.290 1.00 95.62 86 SER A O 1
ATOM 710 N N . VAL A 1 87 ? 10.351 -6.485 -16.009 1.00 95.94 87 VAL A N 1
ATOM 711 C CA . VAL A 1 87 ? 9.112 -5.807 -15.606 1.00 95.94 87 VAL A CA 1
ATOM 712 C C . VAL A 1 87 ? 8.412 -5.190 -16.807 1.00 95.94 87 VAL A C 1
ATOM 714 O O . VAL A 1 87 ? 7.225 -5.433 -16.985 1.00 95.94 87 VAL A O 1
ATOM 717 N N . LYS A 1 88 ? 9.137 -4.465 -17.666 1.00 93.75 88 LYS A N 1
ATOM 718 C CA . LYS A 1 88 ? 8.582 -3.852 -18.881 1.00 93.75 88 LYS A CA 1
ATOM 719 C C . LYS A 1 88 ? 7.890 -4.883 -19.773 1.00 93.75 88 LYS A C 1
ATOM 721 O O . LYS A 1 88 ? 6.736 -4.687 -20.126 1.00 93.75 88 LYS A O 1
ATOM 726 N N . ALA A 1 89 ? 8.546 -6.011 -20.047 1.00 95.56 89 ALA A N 1
ATOM 727 C CA . ALA A 1 89 ? 7.956 -7.080 -20.851 1.00 95.56 89 ALA A CA 1
ATOM 728 C C . ALA A 1 89 ? 6.661 -7.636 -20.227 1.00 95.56 89 ALA A C 1
ATOM 730 O O . ALA A 1 89 ? 5.667 -7.841 -20.918 1.00 95.56 89 ALA A O 1
ATOM 731 N N . LEU A 1 90 ? 6.639 -7.860 -18.909 1.00 97.62 90 LEU A N 1
ATOM 732 C CA . LEU A 1 90 ? 5.442 -8.348 -18.217 1.00 97.62 90 LEU A CA 1
ATOM 733 C C . LEU A 1 90 ? 4.314 -7.308 -18.171 1.00 97.62 90 LEU A C 1
ATOM 735 O O . LEU A 1 90 ? 3.146 -7.689 -18.247 1.00 97.62 90 LEU A O 1
ATOM 739 N N . VAL A 1 91 ? 4.653 -6.020 -18.076 1.00 96.19 91 VAL A N 1
ATOM 740 C CA . VAL A 1 91 ? 3.696 -4.910 -18.161 1.00 96.19 91 VAL A CA 1
ATOM 741 C C . VAL A 1 91 ? 3.066 -4.840 -19.552 1.00 96.19 91 VAL A C 1
ATOM 743 O O . VAL A 1 91 ? 1.844 -4.761 -19.656 1.00 96.19 91 VAL A O 1
ATOM 746 N N . GLU A 1 92 ? 3.870 -4.942 -20.613 1.00 94.88 92 GLU A N 1
ATOM 747 C CA . GLU A 1 92 ? 3.401 -4.968 -22.007 1.00 94.88 92 GLU A CA 1
ATOM 748 C C . GLU A 1 92 ? 2.467 -6.160 -22.268 1.00 94.88 92 GLU A C 1
ATOM 750 O O . GLU A 1 92 ? 1.430 -6.014 -22.911 1.00 94.88 92 GLU A O 1
ATOM 755 N N . MET A 1 93 ? 2.776 -7.322 -21.685 1.00 97.44 93 MET A N 1
ATOM 756 C CA . MET A 1 93 ? 1.919 -8.515 -21.728 1.00 97.44 93 MET A CA 1
ATOM 757 C C . MET A 1 93 ? 0.714 -8.457 -20.775 1.00 97.44 93 MET A C 1
ATOM 759 O O . MET A 1 93 ? -0.073 -9.401 -20.733 1.00 97.44 93 MET A O 1
ATOM 763 N N . ARG A 1 94 ? 0.577 -7.395 -19.967 1.00 97.31 94 ARG A N 1
ATOM 764 C CA . ARG A 1 94 ? -0.439 -7.258 -18.908 1.00 97.31 94 ARG A CA 1
ATOM 765 C C . ARG A 1 94 ? -0.476 -8.439 -17.928 1.00 97.31 94 ARG A C 1
ATOM 767 O O . ARG A 1 94 ? -1.519 -8.778 -17.370 1.00 97.31 94 ARG A O 1
ATOM 774 N N . ASN A 1 95 ? 0.670 -9.078 -17.695 1.00 97.94 95 ASN A N 1
ATOM 775 C CA . ASN A 1 95 ? 0.779 -10.243 -16.824 1.00 97.94 95 ASN A CA 1
ATOM 776 C C . ASN A 1 95 ? 1.009 -9.817 -15.365 1.00 97.94 95 ASN A C 1
ATOM 778 O O . ASN A 1 95 ? 2.086 -10.002 -14.790 1.00 97.94 95 ASN A O 1
ATOM 782 N N . TRP A 1 96 ? -0.029 -9.234 -14.759 1.00 97.69 96 TRP A N 1
ATOM 783 C CA . TRP A 1 96 ? 0.012 -8.733 -13.379 1.00 97.69 96 TRP A CA 1
ATOM 784 C C . TRP A 1 96 ? 0.298 -9.838 -12.372 1.00 97.69 96 TRP A C 1
ATOM 786 O O . TRP A 1 96 ? 1.041 -9.622 -11.422 1.00 97.69 96 TRP A O 1
ATOM 796 N N . LYS A 1 97 ? -0.223 -11.045 -12.613 1.00 97.50 97 LYS A N 1
ATOM 797 C CA . LYS A 1 97 ? 0.006 -12.205 -11.748 1.00 97.50 97 LYS A CA 1
ATOM 798 C C . LYS A 1 97 ? 1.499 -12.508 -11.607 1.00 97.50 97 LYS A C 1
ATOM 800 O O . LYS A 1 97 ? 1.992 -12.601 -10.490 1.00 97.50 97 LYS A O 1
ATOM 805 N N . ALA A 1 98 ? 2.227 -12.611 -12.720 1.00 97.88 98 ALA A N 1
ATOM 806 C CA . ALA A 1 98 ? 3.663 -12.891 -12.690 1.00 97.88 98 ALA A CA 1
ATOM 807 C C . ALA A 1 98 ? 4.477 -11.763 -12.033 1.00 97.88 98 ALA A C 1
ATOM 809 O O . ALA A 1 98 ? 5.462 -12.037 -11.349 1.00 97.88 98 ALA A O 1
ATOM 810 N N . LEU A 1 99 ? 4.059 -10.505 -12.207 1.00 98.12 99 LEU A N 1
ATOM 811 C CA . LEU A 1 99 ? 4.680 -9.361 -11.535 1.00 98.12 99 LEU A CA 1
ATOM 812 C C . LEU A 1 99 ? 4.443 -9.383 -10.021 1.00 98.12 99 LEU A C 1
ATOM 814 O O . LEU A 1 99 ? 5.386 -9.185 -9.259 1.00 98.12 99 LEU A O 1
ATOM 818 N N . LEU A 1 100 ? 3.214 -9.671 -9.584 1.00 98.31 100 LEU A N 1
ATOM 819 C CA . LEU A 1 100 ? 2.839 -9.739 -8.169 1.00 98.31 100 LEU A CA 1
ATOM 820 C C . LEU A 1 100 ? 3.536 -10.883 -7.423 1.00 98.31 100 LEU A C 1
ATOM 822 O O . LEU A 1 100 ? 3.768 -10.765 -6.224 1.00 98.31 100 LEU A O 1
ATOM 826 N N . GLU A 1 101 ? 3.942 -11.958 -8.106 1.00 98.00 101 GLU A N 1
ATOM 827 C CA . GLU A 1 101 ? 4.792 -12.987 -7.487 1.00 98.00 101 GLU A CA 1
ATOM 828 C C . GLU A 1 101 ? 6.173 -12.463 -7.080 1.00 98.00 101 GLU A C 1
ATOM 830 O O . GLU A 1 101 ? 6.827 -13.043 -6.208 1.00 98.00 101 GLU A O 1
ATOM 835 N N . LYS A 1 102 ? 6.609 -11.364 -7.703 1.00 98.25 102 LYS A N 1
ATOM 836 C CA . LYS A 1 102 ? 7.879 -10.680 -7.447 1.00 98.25 102 LYS A CA 1
ATOM 837 C C . LYS A 1 102 ? 7.696 -9.335 -6.739 1.00 98.25 102 LYS A C 1
ATOM 839 O O . LYS A 1 102 ? 8.664 -8.590 -6.611 1.00 98.25 102 LYS A O 1
ATOM 844 N N . ASP A 1 103 ? 6.488 -9.016 -6.282 1.00 98.44 103 ASP A N 1
ATOM 845 C CA . ASP A 1 103 ? 6.209 -7.827 -5.475 1.00 98.44 103 ASP A CA 1
ATOM 846 C C . ASP A 1 103 ? 6.847 -7.972 -4.089 1.00 98.44 103 ASP A C 1
ATOM 848 O O . ASP A 1 103 ? 6.585 -8.946 -3.378 1.00 98.44 103 ASP A O 1
ATOM 852 N N . GLN A 1 104 ? 7.695 -7.015 -3.703 1.00 98.56 104 GLN A N 1
ATOM 853 C CA . GLN A 1 104 ? 8.415 -7.084 -2.433 1.00 98.56 104 GLN A CA 1
ATOM 854 C C . GLN A 1 104 ? 7.453 -7.125 -1.244 1.00 98.56 104 GLN A C 1
ATOM 856 O O . GLN A 1 104 ? 7.655 -7.959 -0.374 1.00 98.56 104 GLN A O 1
ATOM 861 N N . LEU A 1 105 ? 6.380 -6.321 -1.218 1.00 98.62 105 LEU A N 1
ATOM 862 C CA . LEU A 1 105 ? 5.431 -6.341 -0.095 1.00 98.62 105 LEU A CA 1
ATOM 863 C C . LEU A 1 105 ? 4.836 -7.742 0.101 1.00 98.62 105 LEU A C 1
ATOM 865 O O . LEU A 1 105 ? 4.869 -8.274 1.208 1.00 98.62 105 LEU A O 1
ATOM 869 N N . ARG A 1 106 ? 4.382 -8.389 -0.978 1.00 98.12 106 ARG A N 1
ATOM 870 C CA . ARG A 1 106 ? 3.872 -9.770 -0.920 1.00 98.12 106 ARG A CA 1
ATOM 871 C C . ARG A 1 106 ? 4.928 -10.787 -0.494 1.00 98.12 106 ARG A C 1
ATOM 873 O O . ARG A 1 106 ? 4.610 -11.738 0.219 1.00 98.12 106 ARG A O 1
ATOM 880 N N . ILE A 1 107 ? 6.174 -10.632 -0.938 1.00 98.12 107 ILE A N 1
ATOM 881 C CA . ILE A 1 107 ? 7.284 -11.501 -0.522 1.00 98.12 107 ILE A CA 1
ATOM 882 C C . ILE A 1 107 ? 7.563 -11.344 0.978 1.00 98.12 107 ILE A C 1
ATOM 884 O O . ILE A 1 107 ? 7.683 -12.351 1.677 1.00 98.12 107 ILE A O 1
ATOM 888 N N . GLU A 1 108 ? 7.632 -10.109 1.474 1.00 98.31 108 GLU A N 1
ATOM 889 C CA . GLU A 1 108 ? 7.883 -9.799 2.883 1.00 98.31 108 GLU A CA 1
ATOM 890 C C . GLU A 1 108 ? 6.725 -10.263 3.782 1.00 98.31 108 GLU A C 1
ATOM 892 O O . GLU A 1 108 ? 6.970 -10.866 4.829 1.00 98.31 108 GLU A O 1
ATOM 897 N N . GLN A 1 109 ? 5.475 -10.085 3.339 1.00 97.88 109 GLN A N 1
ATOM 898 C CA . GLN A 1 109 ? 4.280 -10.586 4.027 1.00 97.88 109 GLN A CA 1
ATOM 899 C C . GLN A 1 109 ? 4.239 -12.112 4.107 1.00 97.88 109 GLN A C 1
ATOM 901 O O . GLN A 1 109 ? 4.064 -12.663 5.192 1.00 97.88 109 GLN A O 1
ATOM 906 N N . ARG A 1 110 ? 4.446 -12.823 2.986 1.00 96.94 110 ARG A N 1
ATOM 907 C CA . ARG A 1 110 ? 4.503 -14.301 2.982 1.00 96.94 110 ARG A CA 1
ATOM 908 C C . ARG A 1 110 ? 5.642 -14.835 3.842 1.00 96.94 110 ARG A C 1
ATOM 910 O O . ARG A 1 110 ? 5.529 -15.914 4.409 1.00 96.94 110 ARG A O 1
ATOM 917 N N . GLY A 1 111 ? 6.732 -14.079 3.931 1.00 97.19 111 GLY A N 1
ATOM 918 C CA . GLY A 1 111 ? 7.851 -14.377 4.811 1.00 97.19 111 GLY A CA 1
ATOM 919 C C . GLY A 1 111 ? 7.613 -14.048 6.286 1.00 97.19 111 GLY A C 1
ATOM 920 O O . GLY A 1 111 ? 8.520 -14.271 7.080 1.00 97.19 111 GLY A O 1
ATOM 921 N N . GLY A 1 112 ? 6.455 -13.485 6.651 1.00 96.88 112 GLY A N 1
ATOM 922 C CA . GLY A 1 112 ? 6.123 -13.092 8.023 1.00 96.88 112 GLY A CA 1
ATOM 923 C C . GLY A 1 112 ? 6.939 -11.912 8.564 1.00 96.88 112 GLY A C 1
ATOM 924 O O . GLY A 1 112 ? 6.952 -11.694 9.771 1.00 96.88 112 GLY A O 1
ATOM 925 N N . ARG A 1 113 ? 7.639 -11.159 7.703 1.00 97.75 113 ARG A N 1
ATOM 926 C CA . ARG A 1 113 ? 8.563 -10.083 8.115 1.00 97.75 113 ARG A CA 1
ATOM 927 C C . ARG A 1 113 ? 7.879 -8.733 8.313 1.00 97.75 113 ARG A C 1
ATOM 929 O O . ARG A 1 113 ? 8.402 -7.883 9.027 1.00 97.75 113 ARG A O 1
ATOM 936 N N . VAL A 1 114 ? 6.722 -8.531 7.689 1.00 98.25 114 VAL A N 1
ATOM 937 C CA . VAL A 1 114 ? 5.940 -7.293 7.774 1.00 98.25 114 VAL A CA 1
ATOM 938 C C . VAL A 1 114 ? 4.457 -7.605 7.597 1.00 98.25 114 VAL A C 1
ATOM 940 O O . VAL A 1 114 ? 4.114 -8.573 6.920 1.00 98.25 114 VAL A O 1
ATOM 943 N N . PHE A 1 115 ? 3.579 -6.795 8.196 1.00 98.12 115 PHE A N 1
ATOM 944 C CA . PHE A 1 115 ? 2.123 -6.905 8.032 1.00 98.12 115 PHE A CA 1
ATOM 945 C C . PHE A 1 115 ? 1.574 -8.334 8.260 1.00 98.12 115 PHE A C 1
ATOM 947 O O . PHE A 1 115 ? 0.673 -8.790 7.557 1.00 98.12 115 PHE A O 1
ATOM 954 N N . ALA A 1 116 ? 2.112 -9.059 9.247 1.00 95.50 116 ALA A N 1
ATOM 955 C CA . ALA A 1 116 ? 1.646 -10.401 9.588 1.00 95.50 116 ALA A CA 1
ATOM 956 C C . ALA A 1 116 ? 0.176 -10.372 10.049 1.00 95.50 116 ALA A C 1
ATOM 958 O O . ALA A 1 116 ? -0.184 -9.594 10.930 1.00 95.50 116 ALA A O 1
ATOM 959 N N . GLY A 1 117 ? -0.675 -11.202 9.439 1.00 95.25 117 GLY A N 1
ATOM 960 C CA . GLY A 1 117 ? -2.118 -11.251 9.718 1.00 95.25 117 GLY A CA 1
ATOM 961 C C . GLY A 1 117 ? -2.950 -10.142 9.058 1.00 95.25 117 GLY A C 1
ATOM 962 O O . GLY A 1 117 ? -4.172 -10.151 9.182 1.00 95.25 117 GLY A O 1
ATOM 963 N N . TRP A 1 118 ? -2.319 -9.207 8.344 1.00 98.31 118 TRP A N 1
ATOM 964 C CA . TRP A 1 118 ? -3.025 -8.197 7.559 1.00 98.31 118 TRP A CA 1
ATOM 965 C C . TRP A 1 118 ? -3.484 -8.775 6.224 1.00 98.31 118 TRP A C 1
ATOM 967 O O . TRP A 1 118 ? -2.855 -9.668 5.655 1.00 98.31 118 TRP A O 1
ATOM 977 N N . ASN A 1 119 ? -4.563 -8.211 5.704 1.00 98.31 119 ASN A N 1
ATOM 978 C CA . ASN A 1 119 ? -5.169 -8.596 4.445 1.00 98.31 119 ASN A CA 1
ATOM 979 C C . ASN A 1 119 ? -4.959 -7.502 3.395 1.00 98.31 119 ASN A C 1
ATOM 981 O O . ASN A 1 119 ? -4.880 -6.316 3.716 1.00 98.31 119 ASN A O 1
ATOM 985 N N . GLU A 1 120 ? -4.883 -7.917 2.134 1.00 98.44 120 GLU A N 1
ATOM 986 C CA . GLU A 1 120 ? -4.848 -7.035 0.972 1.00 98.44 120 GLU A CA 1
ATOM 987 C C . GLU A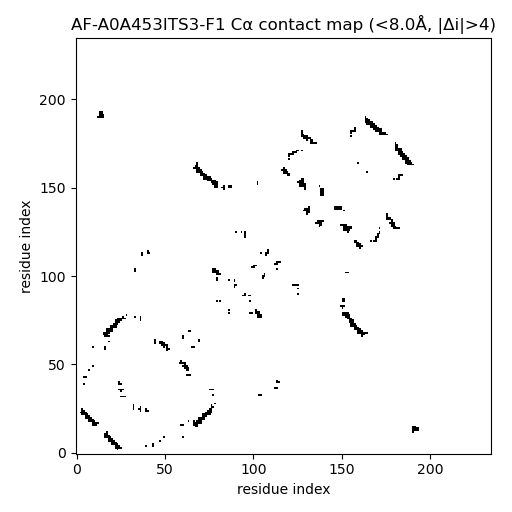 1 120 ? -5.720 -7.621 -0.143 1.00 98.44 120 GLU A C 1
ATOM 989 O O . GLU A 1 120 ? -5.752 -8.835 -0.371 1.00 98.44 120 GLU A O 1
ATOM 994 N N . GLY A 1 121 ? -6.407 -6.741 -0.866 1.00 97.69 121 GLY A N 1
ATOM 995 C CA . GLY A 1 121 ? -7.229 -7.097 -2.005 1.00 97.69 121 GLY A CA 1
ATOM 996 C C . GLY A 1 121 ? -6.440 -7.708 -3.140 1.00 97.69 121 GLY A C 1
ATOM 997 O O . GLY A 1 121 ? -5.231 -7.520 -3.306 1.00 97.69 121 GLY A O 1
ATOM 998 N N . ARG A 1 122 ? -7.156 -8.411 -4.011 1.00 97.94 122 ARG A N 1
ATOM 999 C CA . ARG A 1 122 ? -6.566 -8.843 -5.274 1.00 97.94 122 ARG A CA 1
ATOM 1000 C C . ARG A 1 122 ? -6.340 -7.623 -6.165 1.00 97.94 122 ARG A C 1
ATOM 1002 O O . ARG A 1 122 ? -7.275 -6.902 -6.493 1.00 97.94 122 ARG A O 1
ATOM 1009 N N . ILE A 1 123 ? -5.090 -7.424 -6.568 1.00 98.44 123 ILE A N 1
ATOM 1010 C CA . ILE A 1 123 ? -4.695 -6.358 -7.486 1.00 98.44 123 ILE A CA 1
ATOM 1011 C C . ILE A 1 123 ? -4.908 -6.850 -8.919 1.00 98.44 123 ILE A C 1
ATOM 1013 O O . ILE A 1 123 ? -4.262 -7.800 -9.363 1.00 98.44 123 ILE A O 1
ATOM 1017 N N . TYR A 1 124 ? -5.809 -6.183 -9.639 1.00 97.25 124 TYR A N 1
ATOM 1018 C CA . TYR A 1 124 ? -6.102 -6.436 -11.057 1.00 97.25 124 TYR A CA 1
ATOM 1019 C C . TYR A 1 124 ? -5.746 -5.249 -11.967 1.00 97.25 124 TYR A C 1
ATOM 1021 O O . TYR A 1 124 ? -6.014 -5.277 -13.166 1.00 97.25 124 TYR A O 1
ATOM 1029 N N . PHE A 1 125 ? -5.139 -4.208 -11.399 1.00 98.25 125 PHE A N 1
ATOM 1030 C CA . PHE A 1 125 ? -4.764 -2.973 -12.080 1.00 98.25 125 PHE A CA 1
ATOM 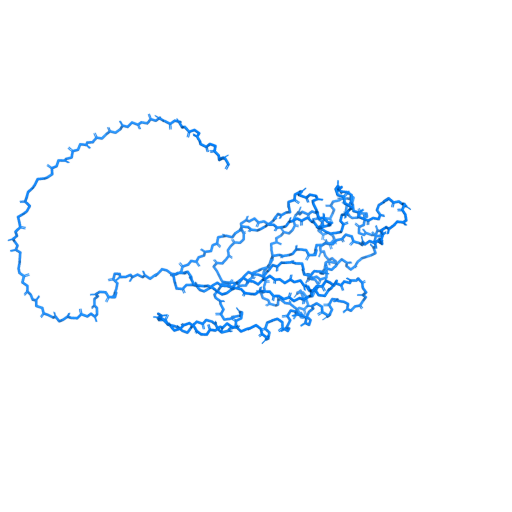1031 C C . PHE A 1 125 ? -3.241 -2.885 -12.286 1.00 98.25 125 PHE A C 1
ATOM 1033 O O . PHE A 1 125 ? -2.483 -3.502 -11.530 1.00 98.25 125 PHE A O 1
ATOM 1040 N N . PRO A 1 126 ? -2.768 -2.127 -13.293 1.00 97.94 126 PRO A N 1
ATOM 1041 C CA . PRO A 1 126 ? -1.342 -2.015 -13.589 1.00 97.94 126 PRO A CA 1
ATOM 1042 C C . PRO A 1 126 ? -0.579 -1.269 -12.478 1.00 97.94 126 PRO A C 1
ATOM 1044 O O . PRO A 1 126 ? -1.203 -0.555 -11.687 1.00 97.94 126 PRO A O 1
ATOM 1047 N N . PRO A 1 127 ? 0.761 -1.395 -12.422 1.00 98.19 127 PRO A N 1
ATOM 1048 C CA . PRO A 1 127 ? 1.598 -0.651 -11.484 1.00 98.19 127 PRO A CA 1
ATOM 1049 C C . PRO A 1 127 ? 1.273 0.848 -11.443 1.00 98.19 127 PRO A C 1
ATOM 1051 O O . PRO A 1 127 ? 1.035 1.476 -12.479 1.00 98.19 127 PRO A O 1
ATOM 1054 N N . THR A 1 128 ? 1.265 1.426 -10.245 1.00 98.25 128 THR A N 1
ATOM 1055 C CA . THR A 1 128 ? 0.815 2.804 -9.987 1.00 98.25 128 THR A CA 1
ATOM 1056 C C . THR A 1 128 ? 1.939 3.829 -10.078 1.00 98.25 128 THR A C 1
ATOM 1058 O O . THR A 1 128 ? 1.660 5.018 -10.178 1.00 98.25 128 THR A O 1
ATOM 1061 N N . TYR A 1 129 ? 3.189 3.373 -10.126 1.00 96.50 129 TYR A N 1
ATOM 1062 C CA . TYR A 1 129 ? 4.399 4.187 -10.186 1.00 96.50 129 TYR A CA 1
ATOM 1063 C C . TYR A 1 129 ? 5.405 3.567 -11.170 1.00 96.50 129 TYR A C 1
ATOM 1065 O O . TYR A 1 129 ? 5.417 2.352 -11.325 1.00 96.50 129 TYR A O 1
ATOM 1073 N N . LYS A 1 130 ? 6.297 4.295 -11.852 1.00 93.75 130 LYS A N 1
ATOM 1074 C CA . LYS A 1 130 ? 6.396 5.756 -11.995 1.00 93.75 130 LYS A CA 1
ATOM 1075 C C . LYS A 1 130 ? 5.971 6.140 -13.404 1.00 93.75 130 LYS A C 1
ATOM 1077 O O . LYS A 1 130 ? 6.561 5.632 -14.354 1.00 93.75 130 LYS A O 1
ATOM 1082 N N . TYR A 1 131 ? 5.027 7.054 -13.542 1.00 93.69 131 TYR A N 1
ATOM 1083 C CA . TYR A 1 131 ? 4.592 7.575 -14.835 1.00 93.69 131 TYR A CA 1
ATOM 1084 C C . TYR A 1 131 ? 5.371 8.832 -15.223 1.00 93.69 131 TYR A C 1
ATOM 1086 O O . TYR A 1 131 ? 5.835 9.579 -14.360 1.00 93.69 131 TYR A O 1
ATOM 1094 N N . SER A 1 132 ? 5.513 9.071 -16.525 1.00 91.31 132 SER A N 1
ATOM 1095 C CA . SER A 1 132 ? 5.956 10.374 -17.024 1.00 91.31 132 SER A CA 1
ATOM 1096 C C . SER A 1 132 ? 4.843 11.412 -16.864 1.00 91.31 132 SER A C 1
ATOM 1098 O O . SER A 1 132 ? 3.654 11.091 -16.929 1.00 91.31 132 SER A O 1
ATOM 1100 N N . THR A 1 133 ? 5.233 12.671 -16.661 1.00 87.31 133 THR A N 1
ATOM 1101 C CA . THR A 1 133 ? 4.313 13.795 -16.433 1.00 87.31 133 THR A CA 1
ATOM 1102 C C . THR A 1 133 ? 3.224 13.864 -17.504 1.00 87.31 133 THR A C 1
ATOM 1104 O O . THR A 1 133 ? 3.529 13.859 -18.697 1.00 87.31 133 THR A O 1
ATOM 1107 N N . ASN A 1 134 ? 1.956 13.952 -17.082 1.00 88.62 134 ASN A N 1
ATOM 1108 C CA . ASN A 1 134 ? 0.786 14.056 -17.963 1.00 88.62 134 ASN A CA 1
ATOM 1109 C C . ASN A 1 134 ? 0.672 12.944 -19.032 1.00 88.62 134 ASN A C 1
ATOM 1111 O O . ASN A 1 134 ? 0.062 13.155 -20.079 1.00 88.62 134 ASN A O 1
ATOM 1115 N N . SER A 1 135 ? 1.227 11.753 -18.780 1.00 89.31 135 SER A N 1
ATOM 1116 C CA . SER A 1 135 ? 1.273 10.639 -19.737 1.00 89.31 135 SER A CA 1
ATOM 1117 C C . SER A 1 135 ? 0.908 9.308 -19.085 1.00 89.31 135 SER A C 1
ATOM 1119 O O . SER A 1 135 ? 1.137 9.125 -17.892 1.00 89.31 135 SER A O 1
ATOM 1121 N N . ASP A 1 136 ? 0.384 8.361 -19.868 1.00 91.00 136 ASP A N 1
ATOM 1122 C CA . ASP A 1 136 ? 0.162 6.962 -19.453 1.00 91.00 136 ASP A CA 1
ATOM 1123 C C . ASP A 1 136 ? 1.379 6.058 -19.686 1.00 91.00 136 ASP A C 1
ATOM 1125 O O . ASP A 1 136 ? 1.329 4.861 -19.412 1.00 91.00 136 ASP A O 1
ATOM 1129 N N . LYS A 1 137 ? 2.489 6.634 -20.154 1.00 91.19 137 LYS A N 1
ATOM 1130 C CA . LYS A 1 137 ? 3.768 5.938 -20.276 1.00 91.19 137 LYS A CA 1
ATOM 1131 C C . LYS A 1 137 ? 4.496 5.881 -18.941 1.00 91.19 137 LYS A C 1
ATOM 1133 O O . LYS A 1 137 ? 4.523 6.867 -18.194 1.00 91.19 137 LYS A O 1
ATOM 1138 N N . TYR A 1 138 ? 5.163 4.762 -18.679 1.00 91.75 138 TYR A N 1
ATOM 1139 C CA . TYR A 1 138 ? 6.083 4.677 -17.552 1.00 91.75 138 TYR A CA 1
ATOM 1140 C C . TYR A 1 138 ? 7.360 5.486 -17.822 1.00 91.75 138 TYR A C 1
ATOM 1142 O O . TYR A 1 138 ? 7.888 5.526 -18.936 1.00 91.75 138 TYR A O 1
ATOM 1150 N N . ALA A 1 139 ? 7.880 6.128 -16.777 1.00 85.19 139 ALA A N 1
ATOM 1151 C CA . ALA A 1 139 ? 9.066 6.965 -16.856 1.00 85.19 139 ALA A CA 1
ATOM 1152 C C . ALA A 1 139 ? 10.302 6.150 -17.276 1.00 85.19 139 ALA A C 1
ATOM 1154 O O . ALA A 1 139 ? 10.676 5.162 -16.635 1.00 85.19 139 ALA A O 1
ATOM 1155 N N . GLY A 1 140 ? 10.975 6.606 -18.335 1.00 75.44 140 GLY A N 1
ATOM 1156 C CA . GLY A 1 140 ? 12.124 5.922 -18.937 1.00 75.44 140 GLY A CA 1
ATOM 1157 C C . GLY A 1 140 ? 11.792 5.028 -20.139 1.00 75.44 140 GLY A C 1
ATOM 1158 O O . GLY A 1 140 ? 12.670 4.285 -20.582 1.00 75.44 140 GLY A O 1
ATOM 1159 N N . GLU A 1 141 ? 10.565 5.087 -20.671 1.00 68.88 141 GLU A N 1
ATOM 1160 C CA . GLU A 1 141 ? 10.243 4.551 -22.003 1.00 68.88 141 GLU A CA 1
ATOM 1161 C C . GLU A 1 141 ? 10.899 5.357 -23.135 1.00 68.88 141 GLU A C 1
ATOM 1163 O O . GLU A 1 141 ? 11.421 4.763 -24.078 1.00 68.88 141 GLU A O 1
ATOM 1168 N N . ASP A 1 142 ? 10.932 6.687 -23.020 1.00 64.62 142 ASP A N 1
ATOM 1169 C CA . ASP A 1 142 ? 11.508 7.566 -24.037 1.00 64.62 142 ASP A CA 1
ATOM 1170 C C . ASP A 1 142 ? 13.005 7.818 -23.733 1.00 64.62 142 ASP A C 1
ATOM 1172 O O . ASP A 1 142 ? 13.377 8.280 -22.653 1.00 64.62 142 ASP A O 1
ATOM 1176 N N . MET A 1 143 ? 13.891 7.512 -24.691 1.00 56.34 143 MET A N 1
ATOM 1177 C CA . MET A 1 143 ? 15.365 7.550 -24.560 1.00 56.34 143 MET A CA 1
ATOM 1178 C C . MET A 1 143 ? 15.971 8.961 -24.371 1.00 56.34 143 MET A C 1
ATOM 1180 O O . MET A 1 143 ? 17.192 9.107 -24.285 1.00 56.34 143 MET A O 1
ATOM 1184 N N . ASN A 1 144 ? 15.147 10.007 -24.258 1.00 53.84 144 ASN A N 1
ATOM 1185 C CA . ASN A 1 144 ? 15.588 11.395 -24.103 1.00 53.84 144 ASN A CA 1
ATOM 1186 C C . ASN A 1 144 ? 15.892 11.731 -22.624 1.00 53.84 144 ASN A C 1
ATOM 1188 O O . ASN A 1 144 ? 15.129 12.377 -21.913 1.00 53.84 144 ASN A O 1
ATOM 1192 N N . GLN A 1 145 ? 17.041 11.220 -22.180 1.00 55.19 145 GLN A N 1
ATOM 1193 C CA . GLN A 1 145 ? 17.962 11.580 -21.081 1.00 55.19 145 GLN A CA 1
ATOM 1194 C C . GLN A 1 145 ? 17.679 12.755 -20.098 1.00 55.19 145 GLN A C 1
ATOM 1196 O O . GLN A 1 145 ? 18.596 13.512 -19.779 1.00 55.19 145 GLN A O 1
ATOM 1201 N N . LYS A 1 146 ? 16.496 12.894 -19.488 1.00 55.47 146 LYS A N 1
ATOM 1202 C CA . LYS A 1 146 ? 16.367 13.730 -18.263 1.00 55.47 146 LYS A CA 1
ATOM 1203 C C . LYS A 1 146 ? 15.840 13.000 -17.034 1.00 55.47 146 LYS A C 1
ATOM 1205 O O . LYS A 1 146 ? 16.229 13.337 -15.917 1.00 55.47 146 LYS A O 1
ATOM 1210 N N . GLU A 1 147 ? 15.024 11.967 -17.206 1.00 59.31 147 GLU A N 1
ATOM 1211 C CA . GLU A 1 147 ? 14.421 11.253 -16.079 1.00 59.31 147 GLU A CA 1
ATOM 1212 C C . GLU A 1 147 ? 15.176 9.958 -15.761 1.00 59.31 147 GLU A C 1
ATOM 1214 O O . GLU A 1 147 ? 15.442 9.126 -16.629 1.00 59.31 147 GLU A O 1
ATOM 1219 N N . LYS A 1 148 ? 15.534 9.765 -14.483 1.00 66.12 148 LYS A N 1
ATOM 1220 C CA . LYS A 1 148 ? 16.137 8.506 -14.024 1.00 66.12 148 LYS A CA 1
ATOM 1221 C C . LYS A 1 148 ? 15.148 7.364 -14.257 1.00 66.12 148 LYS A C 1
ATOM 1223 O O . LYS A 1 148 ? 14.058 7.380 -13.691 1.00 66.12 148 LYS A O 1
ATOM 1228 N N . ARG A 1 149 ? 15.572 6.347 -15.013 1.00 75.44 149 ARG A N 1
ATOM 1229 C CA . ARG A 1 149 ? 14.809 5.113 -15.249 1.00 75.44 149 ARG A CA 1
ATOM 1230 C C . ARG A 1 149 ? 14.386 4.481 -13.919 1.00 75.44 149 ARG A C 1
ATOM 1232 O O . ARG A 1 149 ? 15.243 4.149 -13.094 1.00 75.44 149 ARG A O 1
ATOM 1239 N N . ARG A 1 150 ? 13.078 4.296 -13.717 1.00 84.69 150 ARG A N 1
ATOM 1240 C CA . ARG A 1 150 ? 12.508 3.601 -12.555 1.00 84.69 150 ARG A CA 1
ATOM 1241 C C . ARG A 1 150 ? 11.659 2.435 -13.027 1.00 84.69 150 ARG A C 1
ATOM 1243 O O . ARG A 1 150 ? 10.788 2.594 -13.868 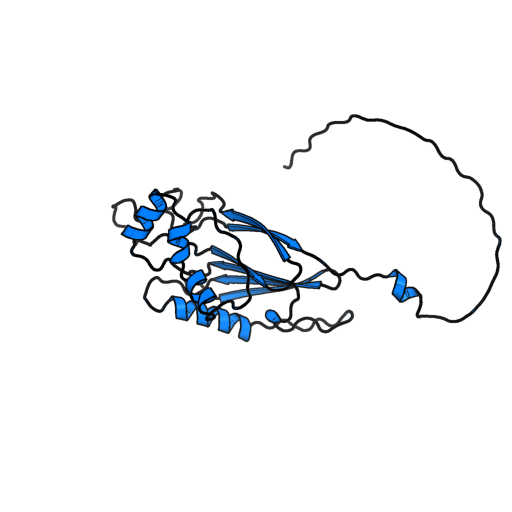1.00 84.69 150 ARG A O 1
ATOM 1250 N N . THR A 1 151 ? 11.923 1.260 -12.468 1.00 92.31 151 THR A N 1
ATOM 1251 C CA . THR A 1 151 ? 11.081 0.081 -12.683 1.00 92.31 151 THR A CA 1
ATOM 1252 C C . THR A 1 151 ? 9.651 0.346 -12.202 1.00 92.31 151 THR A C 1
ATOM 1254 O O . THR A 1 151 ? 9.512 0.789 -11.055 1.00 92.31 151 THR A O 1
ATOM 1257 N N . PRO A 1 152 ? 8.624 0.066 -13.031 1.00 96.25 152 PRO A N 1
ATOM 1258 C CA . PRO A 1 152 ? 7.232 0.129 -12.609 1.00 96.25 152 PRO A CA 1
ATOM 1259 C C . PRO A 1 152 ? 6.964 -0.702 -11.345 1.00 96.25 152 PRO A C 1
ATOM 1261 O O . PRO A 1 152 ? 7.510 -1.797 -11.207 1.00 96.25 152 PRO A O 1
ATOM 1264 N N . ALA A 1 153 ? 6.153 -0.191 -10.419 1.00 97.56 153 ALA A N 1
ATOM 1265 C CA . ALA A 1 153 ? 5.826 -0.842 -9.150 1.00 97.56 153 ALA A CA 1
ATOM 1266 C C . ALA A 1 153 ? 4.448 -0.425 -8.601 1.00 97.56 153 ALA A C 1
ATOM 1268 O O . ALA A 1 153 ? 3.933 0.646 -8.927 1.00 97.56 153 ALA A O 1
ATOM 1269 N N . TRP A 1 154 ? 3.868 -1.276 -7.749 1.00 98.56 154 TRP A N 1
ATOM 1270 C CA . TRP A 1 154 ? 2.724 -0.934 -6.898 1.00 98.56 154 TRP A CA 1
ATOM 1271 C C . TRP A 1 154 ? 3.237 -0.378 -5.573 1.00 98.56 154 TRP A C 1
ATOM 1273 O O . TRP A 1 154 ? 3.362 -1.102 -4.583 1.00 98.56 154 TRP A O 1
ATOM 1283 N N . CYS A 1 155 ? 3.576 0.907 -5.591 1.00 98.25 155 CYS A N 1
ATOM 1284 C CA . CYS A 1 155 ? 4.009 1.633 -4.403 1.00 98.25 155 CYS A CA 1
ATOM 1285 C C . CYS A 1 155 ? 2.818 1.974 -3.492 1.00 98.25 155 CYS A C 1
ATOM 1287 O O . CYS A 1 155 ? 2.936 1.923 -2.271 1.00 98.25 155 CYS A O 1
ATOM 1289 N N . ASP A 1 156 ? 1.664 2.262 -4.094 1.00 98.69 156 ASP A N 1
ATOM 1290 C CA . ASP A 1 156 ? 0.465 2.764 -3.422 1.00 98.69 156 ASP A CA 1
ATOM 1291 C C . ASP A 1 156 ? -0.459 1.601 -3.039 1.00 98.69 156 ASP A C 1
ATOM 1293 O O . ASP A 1 156 ? -0.999 0.912 -3.912 1.00 98.69 156 ASP A O 1
ATOM 1297 N N . ARG A 1 157 ? -0.617 1.338 -1.735 1.00 98.81 157 ARG A N 1
ATOM 1298 C CA . ARG A 1 157 ? -1.271 0.118 -1.224 1.00 98.81 157 ARG A CA 1
ATOM 1299 C C . ARG A 1 157 ? -2.336 0.431 -0.185 1.00 98.81 157 ARG A C 1
ATOM 1301 O O . ARG A 1 157 ? -2.278 1.472 0.462 1.00 98.81 157 ARG A O 1
ATOM 1308 N N . ILE A 1 158 ? -3.310 -0.470 -0.051 1.00 98.88 158 ILE A N 1
ATOM 1309 C CA . ILE A 1 158 ? -4.371 -0.398 0.960 1.00 98.88 158 ILE A CA 1
ATOM 1310 C C . ILE A 1 158 ? -4.541 -1.794 1.561 1.00 98.88 158 ILE A C 1
ATOM 1312 O O . ILE A 1 158 ? -4.965 -2.724 0.876 1.00 98.88 158 ILE A O 1
ATOM 1316 N N . LEU A 1 159 ? -4.204 -1.920 2.839 1.00 98.81 159 LEU A N 1
ATOM 1317 C CA . LEU A 1 159 ? -4.282 -3.137 3.635 1.00 98.81 159 LEU A CA 1
ATOM 1318 C C . LEU A 1 159 ? -5.251 -2.938 4.797 1.00 98.81 159 LEU A C 1
ATOM 1320 O O . LEU A 1 159 ? -5.518 -1.808 5.207 1.00 98.81 159 LEU A O 1
ATOM 1324 N N . TRP A 1 160 ? -5.742 -4.034 5.365 1.00 98.81 160 TRP A N 1
ATOM 1325 C CA . TRP A 1 160 ? -6.581 -3.978 6.558 1.00 98.81 160 TRP A CA 1
ATOM 1326 C C . TRP A 1 160 ? -6.301 -5.104 7.547 1.00 98.81 160 TRP A C 1
ATOM 1328 O O . TRP A 1 160 ? -5.807 -6.175 7.188 1.00 98.81 160 TRP A O 1
ATOM 1338 N N . TYR A 1 161 ? -6.642 -4.852 8.804 1.00 98.38 161 TYR A N 1
ATOM 1339 C CA . TYR A 1 161 ? -6.533 -5.791 9.912 1.00 98.38 161 TYR A CA 1
ATOM 1340 C C . TYR A 1 161 ? -7.772 -5.698 10.805 1.00 98.38 161 TYR A C 1
ATOM 1342 O O . TYR A 1 161 ? -8.431 -4.659 10.868 1.00 98.38 161 TYR A O 1
ATOM 1350 N N . GLY A 1 162 ? -8.081 -6.796 11.491 1.00 94.88 162 GLY A N 1
ATOM 1351 C CA . GLY A 1 162 ? -9.291 -6.938 12.296 1.00 94.88 162 GLY A CA 1
ATOM 1352 C C . GLY A 1 162 ? -10.405 -7.691 11.566 1.00 94.88 162 GLY A C 1
ATOM 1353 O O . GLY A 1 162 ? -10.328 -7.971 10.368 1.00 94.88 162 GLY A O 1
ATOM 1354 N N . ARG A 1 163 ? -11.436 -8.078 12.322 1.00 92.19 163 ARG A N 1
ATOM 1355 C CA . ARG A 1 163 ? -12.635 -8.756 11.790 1.00 92.19 163 ARG A CA 1
ATOM 1356 C C . ARG A 1 163 ? -13.626 -7.726 11.245 1.00 92.19 163 ARG A C 1
ATOM 1358 O O . ARG A 1 163 ? -13.377 -6.543 11.375 1.00 92.19 163 ARG A O 1
ATOM 1365 N N . GLY A 1 164 ? -14.719 -8.144 10.608 1.00 95.31 164 GLY A N 1
ATOM 1366 C CA . GLY A 1 164 ? -15.818 -7.241 10.227 1.00 95.31 164 GLY A CA 1
ATOM 1367 C C . GLY A 1 164 ? -15.493 -6.173 9.170 1.00 95.31 164 GLY A C 1
ATOM 1368 O O . GLY A 1 164 ? -16.306 -5.277 8.963 1.00 95.31 164 GLY A O 1
ATOM 1369 N N . LEU A 1 165 ? -14.334 -6.245 8.502 1.00 97.56 165 LEU A N 1
ATOM 1370 C CA . LEU A 1 165 ? -14.035 -5.486 7.282 1.00 97.56 165 LEU A CA 1
ATOM 1371 C C . LEU A 1 165 ? -14.113 -6.410 6.066 1.00 97.56 165 LEU A C 1
ATOM 1373 O O . LEU A 1 165 ? -13.361 -7.380 5.961 1.00 97.56 165 LEU A O 1
ATOM 1377 N N . GLY A 1 166 ? -14.991 -6.069 5.125 1.00 97.12 166 GLY A N 1
ATOM 1378 C CA . GLY A 1 166 ? -15.076 -6.695 3.809 1.00 97.12 166 GLY A CA 1
ATOM 1379 C C . GLY A 1 166 ? -14.652 -5.706 2.732 1.00 97.12 166 GLY A C 1
ATOM 1380 O O . GLY A 1 166 ? -15.315 -4.692 2.532 1.00 97.12 166 GLY A O 1
ATOM 1381 N N . GLN A 1 167 ? -13.549 -5.970 2.033 1.00 98.00 167 GLN A N 1
ATOM 1382 C CA . GLN A 1 167 ? -13.136 -5.122 0.916 1.00 98.00 167 GLN A CA 1
ATOM 1383 C C . GLN A 1 167 ? -14.005 -5.416 -0.313 1.00 98.00 167 GLN A C 1
ATOM 1385 O O . GLN A 1 167 ? -13.967 -6.516 -0.861 1.00 98.00 167 GLN A O 1
ATOM 1390 N N . LEU A 1 168 ? -14.785 -4.425 -0.742 1.00 98.12 168 LEU A N 1
ATOM 1391 C CA . LEU A 1 168 ? -15.737 -4.530 -1.851 1.00 98.12 168 LEU A CA 1
ATOM 1392 C C . LEU A 1 168 ? -15.096 -4.190 -3.198 1.00 98.12 168 LEU A C 1
ATOM 1394 O O . LEU A 1 168 ? -15.434 -4.782 -4.220 1.00 98.12 168 LEU A O 1
ATOM 1398 N N . SER A 1 169 ? -14.171 -3.232 -3.213 1.00 98.25 169 SER A N 1
ATOM 1399 C CA . SER A 1 169 ? -13.451 -2.843 -4.424 1.00 98.25 169 SER A CA 1
ATOM 1400 C C . SER A 1 169 ? -12.026 -2.420 -4.104 1.00 98.25 169 SER A C 1
ATOM 1402 O O . SER A 1 169 ? -11.750 -1.924 -3.013 1.00 98.25 169 SER A O 1
ATOM 1404 N N . TYR A 1 170 ? -11.125 -2.620 -5.066 1.00 98.56 170 TYR A N 1
ATOM 1405 C CA . TYR A 1 170 ? -9.741 -2.172 -4.982 1.00 98.56 170 TYR A CA 1
ATOM 1406 C C . TYR A 1 170 ? -9.230 -1.805 -6.376 1.00 98.56 170 TYR A C 1
ATOM 1408 O O . TYR A 1 170 ? -9.008 -2.677 -7.220 1.00 98.56 170 TYR A O 1
ATOM 1416 N N . VAL A 1 171 ? -9.123 -0.505 -6.651 1.00 98.38 171 VAL A N 1
ATOM 1417 C CA . VAL A 1 171 ? -8.952 0.022 -8.012 1.00 98.38 171 VAL A CA 1
ATOM 1418 C C . VAL A 1 171 ? -7.941 1.160 -8.066 1.00 98.38 171 VAL A C 1
ATOM 1420 O O . VAL A 1 171 ? -7.749 1.900 -7.106 1.00 98.38 171 VAL A O 1
ATOM 1423 N N . ARG A 1 172 ? -7.324 1.329 -9.234 1.00 98.00 172 ARG A N 1
ATOM 1424 C CA . ARG A 1 172 ? -6.482 2.477 -9.572 1.00 98.00 172 ARG A CA 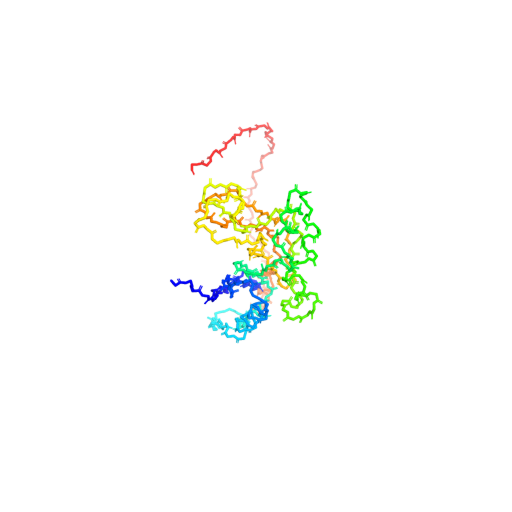1
ATOM 1425 C C . ARG A 1 172 ? -7.307 3.493 -10.362 1.00 98.00 172 ARG A C 1
ATOM 1427 O O . ARG A 1 172 ? -8.065 3.100 -11.240 1.00 98.00 172 ARG A O 1
ATOM 1434 N N . GLY A 1 173 ? -7.141 4.781 -10.083 1.00 97.25 173 GLY A N 1
ATOM 1435 C CA . GLY A 1 173 ? -7.671 5.858 -10.918 1.00 97.25 173 GLY A CA 1
ATOM 1436 C C . GLY A 1 173 ? -6.708 6.305 -12.014 1.00 97.25 173 GLY A C 1
ATOM 1437 O O . GLY A 1 173 ? -5.508 6.025 -11.991 1.00 97.25 173 GLY A O 1
ATOM 1438 N N . GLU A 1 174 ? -7.239 7.065 -12.968 1.00 96.19 174 GLU A N 1
ATOM 1439 C CA . GLU A 1 174 ? -6.521 7.485 -14.182 1.00 96.19 174 GLU A CA 1
ATOM 1440 C C . GLU A 1 174 ? -6.058 8.949 -14.159 1.00 96.19 174 GLU A C 1
ATOM 1442 O O . GLU A 1 174 ? -5.642 9.493 -15.179 1.00 96.19 174 GLU A O 1
ATOM 1447 N N . SER A 1 175 ? -6.101 9.601 -12.993 1.00 95.75 175 SER A N 1
ATOM 1448 C CA . SER A 1 175 ? -5.577 10.961 -12.837 1.00 95.75 175 SER A CA 1
ATOM 1449 C C . SER A 1 175 ? -4.084 11.018 -13.175 1.00 95.75 175 SER A C 1
ATOM 1451 O O . SER A 1 175 ? -3.295 10.229 -12.654 1.00 95.75 175 SER A O 1
ATOM 1453 N N . ARG A 1 176 ? -3.694 11.968 -14.034 1.00 95.00 176 ARG A N 1
ATOM 1454 C CA . ARG A 1 176 ? -2.319 12.123 -14.546 1.00 95.00 176 ARG A CA 1
ATOM 1455 C C . ARG A 1 176 ? -1.537 13.274 -13.899 1.00 95.00 176 ARG A C 1
ATOM 1457 O O . ARG A 1 176 ? -0.437 13.579 -14.348 1.00 95.00 176 ARG A O 1
ATOM 1464 N N . PHE A 1 177 ? -2.093 13.904 -12.858 1.00 91.56 177 PHE A N 1
ATOM 1465 C CA . PHE A 1 177 ? -1.480 15.054 -12.172 1.00 91.56 177 PHE A CA 1
ATOM 1466 C C . PHE A 1 177 ? -0.180 14.716 -11.425 1.00 91.56 177 PHE A C 1
ATOM 1468 O O . PHE A 1 177 ? 0.593 15.615 -11.104 1.00 91.56 177 PHE A O 1
ATOM 1475 N N . SER A 1 178 ? 0.062 13.436 -11.140 1.00 93.38 178 SER A N 1
ATOM 1476 C CA . SER A 1 178 ? 1.250 12.935 -10.450 1.00 93.38 178 SER A CA 1
ATOM 1477 C C . SER A 1 178 ? 1.928 11.840 -11.281 1.00 93.38 178 SER A C 1
ATOM 1479 O O . SER A 1 178 ? 1.324 11.233 -12.170 1.00 93.38 178 SER A O 1
ATOM 1481 N N . ASP A 1 179 ? 3.194 11.567 -10.968 1.00 94.06 179 ASP A N 1
ATOM 1482 C CA . ASP A 1 179 ? 3.910 10.375 -11.421 1.00 94.06 179 ASP A CA 1
ATOM 1483 C C . ASP A 1 179 ? 3.425 9.087 -10.725 1.00 94.06 179 ASP A C 1
ATOM 1485 O O . ASP A 1 179 ? 3.817 7.987 -11.126 1.00 94.06 179 ASP A O 1
ATOM 1489 N N . HIS A 1 180 ? 2.539 9.223 -9.736 1.00 96.69 180 HIS A N 1
ATOM 1490 C CA . HIS A 1 180 ? 1.710 8.163 -9.178 1.00 96.69 180 HIS A CA 1
ATOM 1491 C C . HIS A 1 180 ? 0.285 8.215 -9.734 1.00 96.69 180 HIS A C 1
ATOM 1493 O O . HIS A 1 180 ? -0.248 9.270 -10.088 1.00 96.69 180 HIS A O 1
ATOM 1499 N N . ARG A 1 181 ? -0.363 7.053 -9.766 1.00 97.50 181 ARG A N 1
ATOM 1500 C CA . ARG A 1 181 ? -1.796 6.927 -10.034 1.00 97.50 181 ARG A CA 1
ATOM 1501 C C . ARG A 1 181 ? -2.543 6.709 -8.721 1.00 97.50 181 ARG A C 1
ATOM 1503 O O . ARG A 1 181 ? -2.122 5.847 -7.953 1.00 97.50 181 ARG A O 1
ATOM 1510 N N . PRO A 1 182 ? -3.639 7.445 -8.461 1.00 97.88 182 PRO A N 1
ATOM 1511 C CA . PRO A 1 182 ? -4.374 7.303 -7.211 1.00 97.88 182 PRO A CA 1
ATOM 1512 C C . PRO A 1 182 ? -4.947 5.891 -7.082 1.00 97.88 182 PRO A C 1
ATOM 1514 O O . PRO A 1 182 ? -5.292 5.258 -8.081 1.00 97.88 182 PRO A O 1
ATOM 1517 N N . VAL A 1 183 ? -5.064 5.408 -5.850 1.00 98.56 183 VAL A N 1
ATOM 1518 C CA . VAL A 1 183 ? -5.608 4.086 -5.534 1.00 98.56 183 VAL A CA 1
ATOM 1519 C C . VAL A 1 183 ? -6.763 4.251 -4.559 1.00 98.56 183 VAL A C 1
ATOM 1521 O O . VAL A 1 183 ? -6.666 5.006 -3.594 1.00 98.56 183 VAL A O 1
ATOM 1524 N N . TYR A 1 184 ? -7.851 3.536 -4.819 1.00 98.06 184 TYR A N 1
ATOM 1525 C CA . TYR A 1 184 ? -9.089 3.594 -4.056 1.00 98.06 184 TYR A CA 1
ATOM 1526 C C . TYR A 1 184 ? -9.489 2.200 -3.603 1.00 98.06 184 TYR A C 1
ATOM 1528 O O . TYR A 1 184 ? -9.286 1.211 -4.310 1.00 98.06 184 TYR A O 1
ATOM 1536 N N . SER A 1 185 ? -10.110 2.137 -2.433 1.00 98.50 185 SER A N 1
ATOM 1537 C CA . SER A 1 185 ? -10.717 0.922 -1.917 1.00 98.50 185 SER A CA 1
ATOM 1538 C C . SER A 1 185 ? -12.024 1.261 -1.225 1.00 98.50 185 SER A C 1
ATOM 1540 O O . SER A 1 185 ? -12.085 2.234 -0.476 1.00 98.50 185 SER A O 1
ATOM 1542 N N . VAL A 1 186 ? -13.049 0.444 -1.450 1.00 98.44 186 VAL A N 1
ATOM 1543 C CA . VAL A 1 186 ? -14.337 0.548 -0.755 1.00 98.44 186 VAL A CA 1
ATOM 1544 C C . VAL A 1 186 ? -14.477 -0.642 0.180 1.00 98.44 186 VAL A C 1
ATOM 1546 O O . VAL A 1 186 ? -14.169 -1.770 -0.206 1.00 98.44 186 VAL A O 1
ATOM 1549 N N . PHE A 1 187 ? -14.943 -0.393 1.401 1.00 98.56 187 PHE A N 1
ATOM 1550 C CA . PHE A 1 187 ? -15.138 -1.415 2.425 1.00 98.56 187 PHE A CA 1
ATOM 1551 C C . PHE A 1 187 ? -16.580 -1.418 2.929 1.00 98.56 187 PHE A C 1
ATOM 1553 O O . PHE A 1 187 ? -17.160 -0.357 3.153 1.00 98.56 187 PHE A O 1
ATOM 1560 N N . SER A 1 188 ? -17.129 -2.608 3.166 1.00 97.88 188 SER A N 1
ATOM 1561 C CA . SER A 1 188 ? -18.216 -2.809 4.121 1.00 97.88 188 SER A CA 1
ATOM 1562 C C . SER A 1 188 ? -17.612 -2.987 5.512 1.00 97.88 188 SER A C 1
ATOM 1564 O O . SER A 1 188 ? -16.681 -3.781 5.675 1.00 97.88 188 SER A O 1
ATOM 1566 N N . ALA A 1 189 ? -18.144 -2.278 6.505 1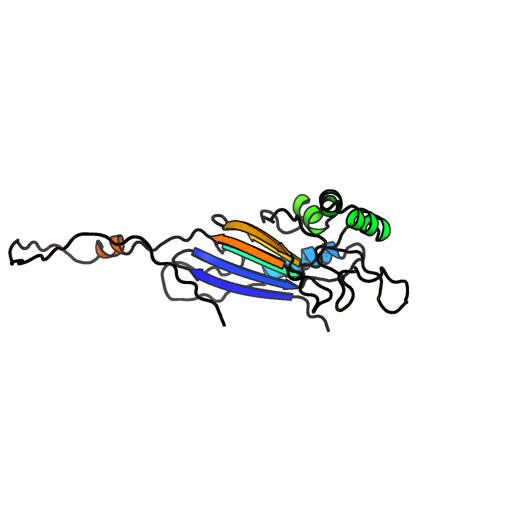.00 97.25 189 ALA A N 1
ATOM 1567 C CA . ALA A 1 189 ? -17.694 -2.372 7.888 1.00 97.25 189 ALA A CA 1
ATOM 1568 C C . ALA A 1 189 ? -18.861 -2.728 8.814 1.00 97.25 189 ALA A C 1
ATOM 1570 O O . ALA A 1 189 ? -19.859 -2.013 8.870 1.00 97.25 189 ALA A O 1
ATOM 1571 N N . GLU A 1 190 ? -18.719 -3.828 9.545 1.00 96.44 190 GLU A N 1
ATOM 1572 C CA . GLU A 1 190 ? -19.645 -4.224 10.604 1.00 96.44 190 GLU A CA 1
ATOM 1573 C C . GLU A 1 190 ? -19.361 -3.417 11.872 1.00 96.44 190 GLU A C 1
ATOM 1575 O O . GLU A 1 190 ? -18.214 -3.381 12.340 1.00 96.44 190 GLU A O 1
ATOM 1580 N N . VAL A 1 191 ? -20.415 -2.809 12.424 1.00 93.62 191 VAL A N 1
ATOM 1581 C CA . VAL A 1 191 ? -20.376 -1.993 13.642 1.00 93.62 191 VAL A CA 1
ATOM 1582 C C . VAL A 1 191 ? -21.320 -2.543 14.704 1.00 93.62 191 VAL A C 1
ATOM 1584 O O . VAL A 1 191 ? -22.432 -2.982 14.410 1.00 93.62 191 VAL A O 1
ATOM 1587 N N . GLU A 1 192 ? -20.878 -2.495 15.954 1.00 89.06 192 GLU A N 1
ATOM 1588 C CA . GLU A 1 192 ? -21.635 -2.979 17.103 1.00 89.06 192 GLU A CA 1
ATOM 1589 C C . GLU A 1 192 ? -22.514 -1.861 17.673 1.00 89.06 192 GLU A C 1
ATOM 1591 O O . GLU A 1 192 ? -22.025 -0.856 18.192 1.00 89.06 192 GLU A O 1
ATOM 1596 N N . SER A 1 193 ? -23.836 -2.019 17.579 1.00 81.75 193 SER A N 1
ATOM 1597 C CA . SER A 1 193 ? -24.800 -1.008 18.029 1.00 81.75 193 SER A CA 1
ATOM 1598 C C . SER A 1 193 ? -25.046 -1.055 19.540 1.00 81.75 193 SER A C 1
ATOM 1600 O O . SER A 1 193 ? -25.231 -2.137 20.103 1.00 81.75 193 SER A O 1
ATOM 1602 N N . ILE A 1 194 ? -25.178 0.111 20.178 1.00 69.94 194 ILE A N 1
ATOM 1603 C CA . ILE A 1 194 ? -25.671 0.218 21.559 1.00 69.94 194 ILE A CA 1
ATOM 1604 C C . ILE A 1 194 ? -27.180 -0.028 21.551 1.00 69.94 194 ILE A C 1
ATOM 1606 O O . ILE A 1 194 ? -27.955 0.774 21.030 1.00 69.94 194 ILE A O 1
ATOM 1610 N N . ASN A 1 195 ? -27.623 -1.133 22.146 1.00 62.50 195 ASN A N 1
ATOM 1611 C CA . ASN A 1 195 ? -29.048 -1.410 22.286 1.00 62.50 195 ASN A CA 1
ATOM 1612 C C . ASN A 1 195 ? -29.592 -0.678 23.529 1.00 62.50 195 ASN A C 1
ATOM 1614 O O . ASN A 1 195 ? -29.627 -1.228 24.632 1.00 62.50 195 ASN A O 1
ATOM 1618 N N . HIS A 1 196 ? -30.008 0.582 23.360 1.00 56.19 196 HIS A N 1
ATOM 1619 C CA . HIS A 1 196 ? -30.527 1.429 24.449 1.00 56.19 196 HIS A CA 1
ATOM 1620 C C . HIS A 1 196 ? -31.753 0.835 25.174 1.00 56.19 196 HIS A C 1
ATOM 1622 O O . HIS A 1 196 ? -32.027 1.192 26.318 1.00 56.19 196 HIS A O 1
ATOM 1628 N N . SER A 1 197 ? -32.447 -0.131 24.563 1.00 51.97 197 SER A N 1
ATOM 1629 C CA . SER A 1 197 ? -33.613 -0.817 25.137 1.00 51.97 197 SER A CA 1
ATOM 1630 C C . SER A 1 197 ? -33.307 -1.688 26.370 1.00 51.97 197 SER A C 1
ATOM 1632 O O . SER A 1 197 ? -34.217 -1.998 27.138 1.00 51.97 197 SER A O 1
ATOM 1634 N N . ARG A 1 198 ? -32.042 -2.072 26.609 1.00 47.91 198 ARG A N 1
ATOM 1635 C CA . ARG A 1 198 ? -31.645 -2.846 27.805 1.00 47.91 198 ARG A CA 1
ATOM 1636 C C . ARG A 1 198 ? -31.175 -1.987 28.979 1.00 47.91 198 ARG A C 1
ATOM 1638 O O . ARG A 1 198 ? -31.294 -2.425 30.119 1.00 47.91 198 ARG A O 1
ATOM 1645 N N . ILE A 1 199 ? -30.704 -0.766 28.726 1.00 49.12 199 ILE A N 1
ATOM 1646 C CA . ILE A 1 199 ? -30.169 0.121 29.774 1.00 49.12 199 ILE A CA 1
ATOM 1647 C C . ILE A 1 199 ? -31.307 0.748 30.602 1.00 49.12 199 ILE A C 1
ATOM 1649 O O . ILE A 1 199 ? -31.133 1.020 31.785 1.00 49.12 199 ILE A O 1
ATOM 1653 N N . GLN A 1 200 ? -32.517 0.861 30.043 1.00 41.66 200 GLN A N 1
ATOM 1654 C CA . GLN A 1 200 ? -33.680 1.396 30.763 1.00 41.66 200 GLN A CA 1
ATOM 1655 C C . GLN A 1 200 ? -34.340 0.403 31.743 1.00 41.66 200 GLN A C 1
ATOM 1657 O O . GLN A 1 200 ? -35.239 0.789 32.482 1.00 41.66 200 GLN A O 1
ATOM 1662 N N . LYS A 1 201 ? -33.902 -0.867 31.794 1.00 42.28 201 LYS A N 1
ATOM 1663 C CA . LYS A 1 201 ? -34.440 -1.884 32.726 1.00 42.28 201 LYS A CA 1
ATOM 1664 C C . LYS A 1 201 ? -33.627 -2.074 34.012 1.00 42.28 201 LYS A C 1
ATOM 1666 O O . LYS A 1 201 ? -33.973 -2.937 34.812 1.00 42.28 201 LYS A O 1
ATOM 1671 N N . MET A 1 202 ? -32.578 -1.281 34.236 1.00 41.97 202 MET A N 1
ATOM 1672 C CA . MET A 1 202 ? -31.727 -1.384 35.433 1.00 41.97 202 MET A CA 1
ATOM 1673 C C . MET A 1 202 ? -31.565 -0.069 36.211 1.00 41.97 202 MET A C 1
ATOM 1675 O O . MET A 1 202 ? -30.587 0.107 36.933 1.00 41.97 202 MET A O 1
ATOM 1679 N N . SER A 1 203 ? -32.547 0.834 36.146 1.00 39.81 203 SER A N 1
ATOM 1680 C CA . SER A 1 203 ? -32.685 1.881 37.162 1.00 39.81 203 SER A CA 1
ATOM 1681 C C . SER A 1 203 ? -34.148 2.122 37.532 1.00 39.81 203 SER A C 1
ATOM 1683 O O . SER A 1 203 ? -34.943 2.534 36.691 1.00 39.81 203 SER A O 1
ATOM 1685 N N . CYS A 1 204 ? -34.420 1.967 38.825 1.00 32.59 204 CYS A N 1
ATOM 1686 C CA . CYS A 1 204 ? -35.622 2.339 39.570 1.00 32.59 204 CYS A CA 1
ATOM 1687 C C . CYS A 1 204 ? -36.707 1.265 39.766 1.00 32.59 204 CYS A C 1
ATOM 1689 O O . CYS A 1 204 ? -37.015 0.444 38.908 1.00 32.59 204 CYS A O 1
ATOM 1691 N N . SER A 1 205 ? -37.194 1.287 41.003 1.00 35.44 205 SER A N 1
ATOM 1692 C CA . SER A 1 205 ? -37.938 0.302 41.770 1.00 35.44 205 SER A CA 1
ATOM 1693 C C . SER A 1 205 ? -39.380 0.095 41.333 1.00 35.44 205 SER A C 1
ATOM 1695 O O . SER A 1 205 ? -39.992 0.937 40.686 1.00 35.44 205 SER A O 1
ATOM 1697 N N . SER A 1 206 ? -39.929 -1.011 41.833 1.00 39.19 206 SER A N 1
ATOM 1698 C CA . SER A 1 206 ? -41.353 -1.282 41.988 1.00 39.19 206 SER A CA 1
ATOM 1699 C C . SER A 1 206 ? -42.210 -0.039 42.255 1.00 39.19 206 SER A C 1
ATOM 1701 O O . SER A 1 206 ? -42.090 0.594 43.304 1.00 39.19 206 SER A O 1
ATOM 1703 N N . SER A 1 207 ? -43.185 0.181 41.387 1.00 32.00 207 SER A N 1
ATOM 1704 C CA . SER A 1 207 ? -44.551 0.487 41.794 1.00 32.00 207 SER A CA 1
ATOM 1705 C C . SER A 1 207 ? -45.494 0.058 40.672 1.00 32.00 207 SER A C 1
ATOM 1707 O O . SER A 1 207 ? -45.343 0.440 39.515 1.00 32.00 207 SER A O 1
ATOM 1709 N N . GLN A 1 208 ? -46.442 -0.810 41.027 1.00 37.75 208 GLN A N 1
ATOM 1710 C CA . GLN A 1 208 ? -47.675 -0.993 40.269 1.00 37.75 208 GLN A CA 1
ATOM 1711 C C . GLN A 1 208 ? -48.373 0.363 40.143 1.00 37.75 208 GLN A C 1
ATOM 1713 O O . GLN A 1 208 ? -48.312 1.140 41.093 1.00 37.75 208 GLN A O 1
ATOM 1718 N N . LEU A 1 209 ? -49.058 0.606 39.025 1.00 29.11 209 LEU A N 1
ATOM 1719 C CA . LEU A 1 209 ? -50.417 1.153 38.992 1.00 29.11 209 LEU A CA 1
ATOM 1720 C C . LEU A 1 209 ? -50.985 1.080 37.564 1.00 29.11 209 LEU A C 1
ATOM 1722 O O . LEU A 1 209 ? -50.277 0.791 36.602 1.00 29.11 209 LEU A O 1
ATOM 1726 N N . ASP A 1 210 ? -52.298 1.243 37.518 1.00 29.83 210 ASP A N 1
ATOM 1727 C CA . ASP A 1 210 ? -53.284 0.476 36.766 1.00 29.83 210 ASP A CA 1
ATOM 1728 C C . ASP A 1 210 ? -53.729 1.133 35.445 1.00 29.83 210 ASP A C 1
ATOM 1730 O O . ASP A 1 210 ? -53.439 2.290 35.148 1.00 29.83 210 ASP A O 1
ATOM 1734 N N . ILE A 1 211 ? -54.450 0.336 34.664 1.00 32.00 211 ILE A N 1
ATOM 1735 C CA . ILE A 1 211 ? -55.120 0.612 33.395 1.00 32.00 211 ILE A CA 1
ATOM 1736 C C . ILE A 1 211 ? -56.078 1.812 33.478 1.00 32.00 211 ILE A C 1
ATOM 1738 O O . ILE A 1 211 ? -56.916 1.883 34.372 1.00 32.00 211 ILE A O 1
ATOM 1742 N N . GLY A 1 212 ? -56.079 2.643 32.427 1.00 31.64 212 GLY A N 1
ATOM 1743 C CA . GLY A 1 212 ? -57.307 3.277 31.938 1.00 31.64 212 GLY A CA 1
ATOM 1744 C C . GLY A 1 212 ? -57.289 4.797 31.816 1.00 31.64 212 GLY A C 1
ATOM 1745 O O . GLY A 1 212 ? -57.835 5.482 32.664 1.00 31.64 212 GLY A O 1
ATOM 1746 N N . GLU A 1 213 ? -56.796 5.308 30.688 1.00 29.41 213 GLU A N 1
ATOM 1747 C CA . GLU A 1 213 ? -57.308 6.554 30.099 1.00 29.41 213 GLU A CA 1
ATOM 1748 C C . GLU A 1 213 ? -56.985 6.538 28.595 1.00 29.41 213 GLU A C 1
ATOM 1750 O O . GLU A 1 213 ? -55.847 6.669 28.160 1.00 29.41 213 GLU A O 1
ATOM 1755 N N . LEU A 1 214 ? -57.926 5.998 27.817 1.00 27.33 214 LEU A N 1
ATOM 1756 C CA . LEU A 1 214 ? -58.761 6.773 26.892 1.00 27.33 214 LEU A CA 1
ATOM 1757 C C . LEU A 1 214 ? -57.996 7.250 25.644 1.00 27.33 214 LEU A C 1
ATOM 1759 O O . LEU A 1 214 ? -57.574 8.395 25.526 1.00 27.33 214 LEU A O 1
ATOM 1763 N N . LEU A 1 215 ? -57.923 6.356 24.648 1.00 33.69 215 LEU A N 1
ATOM 1764 C CA . LEU A 1 215 ? -57.953 6.777 23.242 1.00 33.69 215 LEU A CA 1
ATOM 1765 C C . LEU A 1 215 ? -59.241 7.595 23.012 1.00 33.69 215 LEU A C 1
ATOM 1767 O O . LEU A 1 215 ? -60.246 7.331 23.683 1.00 33.69 215 LEU A O 1
ATOM 1771 N N . PRO A 1 216 ? -59.280 8.486 22.005 1.00 36.06 216 PRO A N 1
ATOM 1772 C CA . PRO A 1 216 ? -59.868 7.947 20.786 1.00 36.06 216 PRO A CA 1
ATOM 1773 C C . PRO A 1 216 ? -59.348 8.521 19.449 1.00 36.06 216 PRO A C 1
ATOM 1775 O O . PRO A 1 216 ? -58.877 9.647 19.335 1.00 36.06 216 PRO A O 1
ATOM 1778 N N . TYR A 1 217 ? -59.593 7.692 18.434 1.00 28.42 217 TYR A N 1
ATOM 1779 C CA . TYR A 1 217 ? -59.741 7.955 17.000 1.00 28.42 217 TYR A CA 1
ATOM 1780 C C . TYR A 1 217 ? -58.519 7.964 16.073 1.00 28.42 217 TYR A C 1
ATOM 1782 O O . TYR A 1 217 ? -57.822 8.947 15.846 1.00 28.42 217 TYR A O 1
ATOM 1790 N N . SER A 1 218 ? -58.416 6.809 15.414 1.00 33.03 218 SER A N 1
ATOM 1791 C CA . SER A 1 218 ? -57.925 6.579 14.063 1.00 33.03 218 SER A CA 1
ATOM 1792 C C . SER A 1 218 ? -58.579 7.480 13.008 1.00 33.03 218 SER A C 1
ATOM 1794 O O . SER A 1 218 ? -59.803 7.605 12.980 1.00 33.03 218 SER A O 1
ATOM 1796 N N . TYR A 1 219 ? -57.785 7.907 12.029 1.00 29.23 219 TYR A N 1
ATOM 1797 C CA . TYR A 1 219 ? -58.201 7.912 10.628 1.00 29.23 219 TYR A CA 1
ATOM 1798 C C . TYR A 1 219 ? -57.100 7.244 9.808 1.00 29.23 219 TYR A C 1
ATOM 1800 O O . TYR A 1 219 ? -55.972 7.727 9.747 1.00 29.23 219 TYR A O 1
ATOM 1808 N N . GLY A 1 220 ? -57.433 6.097 9.224 1.00 29.91 220 GLY A N 1
ATOM 1809 C CA . GLY A 1 220 ? -56.675 5.510 8.131 1.00 29.91 220 GLY A CA 1
ATOM 1810 C C . GLY A 1 220 ? -57.184 6.054 6.799 1.00 29.91 220 GLY A C 1
ATOM 1811 O O . GLY A 1 220 ? -58.370 6.351 6.661 1.00 29.91 220 GLY A O 1
ATOM 1812 N N . TYR A 1 221 ? -56.293 6.131 5.815 1.00 28.78 221 TYR A N 1
ATOM 1813 C CA . TYR A 1 221 ? -56.662 5.980 4.414 1.00 28.78 221 TYR A CA 1
ATOM 1814 C C . TYR A 1 221 ? -55.552 5.223 3.691 1.00 28.78 221 TYR A C 1
ATOM 1816 O O . TYR A 1 221 ? -54.364 5.483 3.881 1.00 28.78 221 TYR A O 1
ATOM 1824 N N . THR A 1 222 ? -55.985 4.232 2.929 1.00 32.84 222 THR A N 1
ATOM 1825 C CA . THR A 1 222 ? -55.198 3.317 2.118 1.00 32.84 222 THR A CA 1
ATOM 1826 C C . THR A 1 222 ? -54.888 3.910 0.737 1.00 32.84 222 THR A C 1
ATOM 1828 O O . THR A 1 222 ? -55.615 4.764 0.238 1.00 32.84 222 THR A O 1
ATOM 1831 N N . ASP A 1 223 ? -53.839 3.346 0.133 1.00 30.95 223 ASP A N 1
ATOM 1832 C CA . ASP A 1 223 ? -53.633 3.095 -1.301 1.00 30.95 223 ASP A CA 1
ATOM 1833 C C . ASP A 1 223 ? -53.008 4.135 -2.267 1.00 30.95 223 ASP A C 1
ATOM 1835 O O . ASP A 1 223 ? -53.599 5.131 -2.661 1.00 30.95 223 ASP A O 1
ATOM 1839 N N . ILE A 1 224 ? -51.820 3.716 -2.745 1.00 32.06 224 ILE A N 1
ATOM 1840 C CA . ILE A 1 224 ? -51.345 3.602 -4.143 1.00 32.06 224 ILE A CA 1
ATOM 1841 C C . ILE A 1 224 ? -51.072 4.889 -4.948 1.00 32.06 224 ILE A C 1
ATOM 1843 O O . ILE A 1 224 ? -51.981 5.577 -5.397 1.00 32.06 224 ILE A O 1
ATOM 1847 N N . ASN A 1 225 ? -49.800 5.062 -5.346 1.00 28.55 225 ASN A N 1
ATOM 1848 C CA . ASN A 1 225 ? -49.465 5.432 -6.728 1.00 28.55 225 ASN A CA 1
ATOM 1849 C C . ASN A 1 225 ? -48.077 4.877 -7.147 1.00 28.55 225 ASN A C 1
ATOM 1851 O O . ASN A 1 225 ? -47.078 5.219 -6.510 1.00 28.55 225 ASN A O 1
ATOM 1855 N N . PRO A 1 226 ? -47.981 4.018 -8.182 1.00 41.25 226 PRO A N 1
ATOM 1856 C CA . PRO A 1 226 ? -46.728 3.624 -8.813 1.00 41.25 226 PRO A CA 1
ATOM 1857 C C . PRO A 1 226 ? -46.398 4.585 -9.973 1.00 41.25 226 PRO A C 1
ATOM 1859 O O . PRO A 1 226 ? -47.297 5.097 -10.629 1.00 41.25 226 PRO A O 1
ATOM 1862 N N . TYR A 1 227 ? -45.105 4.757 -10.255 1.00 32.16 227 TYR A N 1
ATOM 1863 C CA . TYR A 1 227 ? -44.486 5.617 -11.284 1.00 32.16 227 TYR A CA 1
ATOM 1864 C C . TYR A 1 227 ? -44.200 7.076 -10.889 1.00 32.16 227 TYR A C 1
ATOM 1866 O O . TYR A 1 227 ? -45.088 7.902 -10.714 1.00 32.16 227 TYR A O 1
ATOM 1874 N N . GLY A 1 228 ? -42.903 7.394 -10.855 1.00 29.33 228 GLY A N 1
ATOM 1875 C CA . GLY A 1 228 ? -42.366 8.747 -10.731 1.00 29.33 228 GLY A CA 1
ATOM 1876 C C . GLY A 1 228 ? -40.845 8.738 -10.869 1.00 29.33 228 GLY A C 1
ATOM 1877 O O . GLY A 1 228 ? -40.129 8.653 -9.879 1.00 29.33 228 GLY A O 1
ATOM 1878 N N . TYR A 1 229 ? -40.366 8.766 -12.113 1.00 34.06 229 TYR A N 1
ATOM 1879 C CA . TYR A 1 229 ? -38.997 9.145 -12.476 1.00 34.06 229 TYR A CA 1
ATOM 1880 C C . TYR A 1 229 ? -38.711 10.568 -11.983 1.00 34.06 229 TYR A C 1
ATOM 1882 O O . TYR A 1 229 ? -39.520 11.443 -12.270 1.00 34.06 229 TYR A O 1
ATOM 1890 N N . THR A 1 230 ? -37.540 10.813 -11.391 1.00 33.78 230 THR A N 1
ATOM 1891 C CA . THR A 1 230 ? -36.786 12.065 -11.596 1.00 33.78 230 THR A CA 1
ATOM 1892 C C . THR A 1 230 ? -35.317 11.880 -11.228 1.00 33.78 230 THR A C 1
ATOM 1894 O O . THR A 1 230 ? -34.985 11.479 -10.112 1.00 33.78 230 THR A O 1
ATOM 1897 N N . ASP A 1 231 ? -34.471 12.212 -12.200 1.00 30.92 231 ASP A N 1
ATOM 1898 C CA . ASP A 1 231 ? -33.053 12.537 -12.092 1.00 30.92 231 ASP A CA 1
ATOM 1899 C C . ASP A 1 231 ? -32.758 13.563 -10.994 1.00 30.92 231 ASP A C 1
ATOM 1901 O O . ASP A 1 231 ? -33.557 14.471 -10.779 1.00 30.92 231 ASP A O 1
ATOM 1905 N N . LEU A 1 232 ? -31.559 13.508 -10.403 1.00 31.41 232 LEU A N 1
ATOM 1906 C CA . LEU A 1 232 ? -30.920 14.677 -9.794 1.00 31.41 232 LEU A CA 1
ATOM 1907 C C . LEU A 1 232 ? -29.397 14.600 -9.977 1.00 31.41 232 LEU A C 1
ATOM 1909 O O . LEU A 1 232 ? -28.700 13.780 -9.380 1.00 31.41 232 LEU A O 1
ATOM 1913 N N . ASN A 1 233 ? -28.925 15.477 -10.863 1.00 25.52 233 ASN A N 1
ATOM 1914 C CA . ASN A 1 233 ? -27.532 15.819 -11.106 1.00 25.52 233 ASN A CA 1
ATOM 1915 C C . ASN A 1 233 ? -26.896 16.455 -9.860 1.00 25.52 233 ASN A C 1
ATOM 1917 O O . ASN A 1 233 ? -27.529 17.263 -9.181 1.00 25.52 233 ASN A O 1
ATOM 1921 N N . PHE A 1 234 ? -25.620 16.148 -9.624 1.00 31.30 234 PHE A N 1
ATOM 1922 C CA . PHE A 1 234 ? -24.763 16.895 -8.706 1.00 31.30 234 PHE A CA 1
ATOM 1923 C C . PHE A 1 234 ? -24.079 18.039 -9.465 1.00 31.30 234 PHE A C 1
ATOM 1925 O O . PHE A 1 234 ? -23.528 17.817 -10.546 1.00 31.30 234 PHE A O 1
ATOM 1932 N N . TYR A 1 235 ? -24.144 19.243 -8.893 1.00 38.06 235 TYR A N 1
ATOM 1933 C CA . TYR A 1 235 ? -23.205 20.332 -9.174 1.00 38.06 235 TYR A CA 1
ATOM 1934 C C . TYR A 1 235 ? -21.852 20.043 -8.520 1.00 38.06 235 TYR A C 1
ATOM 1936 O O . TYR A 1 235 ? -21.858 19.444 -7.418 1.00 38.06 235 TYR A O 1
#

pLDDT: mean 82.15, std 24.12, range [25.52, 98.88]

Radius of gyration: 26.11 Å; Cα contacts (8 Å, |Δi|>4): 369; chains: 1; bounding box: 79×35×66 Å

Mean predicted aligned error: 11.43 Å

=== Feature glossary ===
Key to the feature types in this record:

— What the protein is —

Primary structure: the covalent order of the twenty standard amino acids along the backbone. Two proteins with the same sequence will (almost always) fold to the same structure; two with 30% identity often share a fold but not the details.

Database cross-references. InterPro integrates a dozen domain/family signature databases into unified entries with residue-range hits. GO terms attach function/process/location labels with evidence codes. CATH codes position the fold in a four-level structural taxonomy. Organism is the NCBI-taxonomy species name.

— Where its atoms are —

The mmCIF block holds the 3D Cartesian coordinates of each backbone atom (N, Cα, C, O) in ångströms. mmCIF is the PDB's canonical archive format — a tagged-loop text representation of the atomic model.

Six rendered views show the 3D structure from the faces of a cube — i.e. along ±x, ±y, ±z. Rendering representation is drawn randomly per protein from cartoon (secondary-structure ribbons), sticks (backbone bonds), or molecular surface; coloring is either N→C rainbow (blue at the N-terminus through red at the C-terminus) or one color per chain.

— Local backbone conformation —

DSSP 8-state secondary structure assigns each residue one of H (α-helix), G (3₁₀-helix), I (π-helix), E (extended β-strand), B (isolated β-bridge), T (hydrogen-bonded turn), S (bend), or '-' (coil). The assignment is computed from backbone hydrogen-bond geometry via the Kabsch–Sander algorithm.

P-SEA three-state annotation labels each residue as helix, strand, or coil based purely on the geometry of the Cα trace. It serves as a fallback when the full backbone (and thus DSSP) is unavailable.

The φ/ψ torsion pair specifies the backbone conformation at each residue. φ rotates about the N–Cα bond, ψ about the Cα–C bond. Steric clashes forbid most of the (φ, ψ) plane — the allowed regions (α-helix basin, β-sheet basin, left-handed helix) are the Ramachandran-allowed regions.

— Global shape and packing —

The geometric summary reports three shape descriptors. Rg (radius of gyration) measures how spread out the Cα atoms are about their centre of mass; compact globular proteins have small Rg, elongated or unfolded ones large. Cα contacts (<8 Å, |i−j|>4) count long-range residue pairs in spatial proximity — high for tightly packed folds, near zero for rods or random coil. The bounding-box extents give the protein's footprint along x, y, z in Å.

Accessible surface area quantifies burial. A residue with SASA near zero is packed into the hydrophobic core; one with SASA >100 Å² sits on the surface. Computed here via the Shrake–Rupley numerical algorithm with a 1.4 Å probe.

Plot images: a contact map (which residues are close in 3D, as an N×N binary image), a Ramachandran scatter (backbone torsion angles, revealing secondary-structure composition at a glance), and — for AlphaFold structures — a PAE heatmap (pairwise prediction confidence).

— Structural neighborhood —

The Foldseek 3Di string encodes local tertiary geometry as a 20-letter alphabet — one character per residue — derived from the relative positions of nearby Cα atoms. Unlike the amino-acid sequence, 3Di is a direct function of the 3D structure, so two proteins with the same fold have similar 3Di strings even at low sequence identity.

Nearest PDB neighbors are the top structural matches found by Foldseek when searching this structure against the entire Protein Data Bank. Each hit reports a TM-score (0 to 1; >0.5 almost always implies the same fold) and an E-value. These are *structural* homologs — they may share no detectable sequence similarity.

— Confidence and disorder —

For AlphaFold models, the B-factor field carries pLDDT — the model's own estimate of local accuracy on a 0–100 scale. Regions with pLDDT<50 should be treated as essentially unmodeled; they often correspond to intrinsically disordered segments.

B-factor (Debye–Waller factor) reflects atomic displacement in the crystal lattice. It is an experimental observable (units Å²), not a prediction; low values mean the atom is pinned down, high values mean it moves or is heterogeneous across the crystal.

Predicted aligned error is AlphaFold's pairwise confidence. Unlike pLDDT (per-residue), PAE is per-residue-pair and captures whether two parts of the structure are correctly placed relative to each other. Units are ångströms of expected positional error.